Protein AF-0000000068966701 (afdb_homodimer)

Secondary structure (DSSP, 8-state):
------------EEEEEEEEEEEEEEEESSHHHHHHHHHHHHHHHHB-GGG----GGG-EEEEEEESSHHHHHHHHHHHHHHHHHSTT-EEEEEEEEEEEE--SSS--EEEEEEEEEEE--TTTS-B-PPP-EE-STT-EEEE-SS-EEEEEEEE-/------------EEEEEEEEEEEEEEEESSHHHHHHHHHHHHHHHHB-GGG----GGG-EEEEEEESSHHHHHHHHHHHHHHHHHSTT-EEEEEEEEEEEE--SSS--EEEEEEEEEEE--TTTS-B-PPP-EE-STT-EEEE-SS-EEEEEEEE-

Solvent-accessible surface area (backbone atoms only — not comparable to full-atom values): 16287 Å² total; per-residue (Å²): 134,85,78,76,75,79,75,73,75,75,79,44,47,51,83,37,85,34,72,44,28,39,25,38,37,15,33,26,70,37,67,31,46,12,52,22,29,36,52,37,43,54,38,42,48,36,21,49,43,85,56,43,52,79,37,81,90,50,50,46,73,53,74,40,75,13,70,36,66,42,49,24,50,48,50,49,52,42,51,54,51,49,40,34,76,37,92,72,20,46,39,52,48,46,42,50,47,45,70,46,73,42,87,53,95,70,48,30,21,35,39,38,37,40,37,31,6,34,62,66,41,72,93,65,32,50,79,50,50,66,71,77,41,75,47,87,52,77,50,40,68,44,78,54,95,72,33,21,40,37,35,40,28,31,39,85,135,84,79,77,75,77,75,74,74,75,80,42,46,50,82,38,85,34,71,43,28,40,25,38,37,16,33,25,70,38,67,31,46,13,50,22,30,36,52,38,42,54,36,40,48,36,21,50,43,86,58,44,50,79,37,82,91,50,51,45,76,51,76,41,75,15,69,35,66,42,49,24,50,48,51,49,51,43,51,52,51,47,41,33,76,36,92,72,20,46,39,51,47,44,41,51,46,44,70,46,75,43,88,55,95,70,48,30,21,35,38,38,37,41,36,29,5,33,62,65,41,72,91,66,31,50,76,50,50,66,71,76,41,76,48,88,52,77,50,40,67,46,79,53,98,70,35,21,38,36,35,39,29,31,38,85

Structure (mmCIF, N/CA/C/O backbone):
data_AF-0000000068966701-model_v1
#
loop_
_entity.id
_entity.type
_entity.pdbx_description
1 polymer 'Archease domain-containing protein'
#
loop_
_atom_site.group_PDB
_atom_site.id
_atom_site.type_symbol
_atom_site.label_atom_id
_atom_site.label_alt_id
_atom_site.label_comp_id
_atom_site.label_asym_id
_atom_site.label_entity_id
_atom_site.label_seq_id
_atom_site.pdbx_PDB_ins_code
_atom_site.Cartn_x
_atom_site.Cartn_y
_atom_site.Cartn_z
_atom_site.occupancy
_atom_site.B_iso_or_equiv
_atom_site.auth_seq_id
_atom_site.auth_comp_id
_atom_site.auth_asym_id
_atom_site.auth_atom_id
_atom_site.pdbx_PDB_model_num
ATOM 1 N N . MET A 1 1 ? 8.039 34.75 40.938 1 26.67 1 MET A N 1
ATOM 2 C CA . MET A 1 1 ? 8.602 34.5 39.594 1 26.67 1 MET A CA 1
ATOM 3 C C . MET A 1 1 ? 7.758 33.5 38.812 1 26.67 1 MET A C 1
ATOM 5 O O . MET A 1 1 ? 7.621 32.344 39.25 1 26.67 1 MET A O 1
ATOM 9 N N . SER A 1 2 ? 6.605 33.812 38.188 1 27.25 2 SER A N 1
ATOM 10 C CA . SER A 1 2 ? 5.414 33.125 37.719 1 27.25 2 SER A CA 1
ATOM 11 C C . SER A 1 2 ? 5.75 32.156 36.562 1 27.25 2 SER A C 1
ATOM 13 O O . SER A 1 2 ? 6.352 32.562 35.562 1 27.25 2 SER A O 1
ATOM 15 N N . HIS A 1 3 ? 6.133 30.891 36.812 1 29.31 3 HIS A N 1
ATOM 16 C CA . HIS A 1 3 ? 6.516 29.766 35.969 1 29.31 3 HIS A CA 1
ATOM 17 C C . HIS A 1 3 ? 5.523 29.578 34.812 1 29.31 3 HIS A C 1
ATOM 19 O O . HIS A 1 3 ? 4.348 29.297 35.062 1 29.31 3 HIS A O 1
ATOM 25 N N . GLN A 1 4 ? 5.531 30.391 33.781 1 28.09 4 GLN A N 1
ATOM 26 C CA . GLN A 1 4 ? 4.656 30.344 32.625 1 28.09 4 GLN A CA 1
ATOM 27 C C . GLN A 1 4 ? 4.508 28.906 32.125 1 28.09 4 GLN A C 1
ATOM 29 O O . GLN A 1 4 ? 5.5 28.25 31.781 1 28.09 4 GLN A O 1
ATOM 34 N N . GLN A 1 5 ? 3.566 28.078 32.594 1 29.77 5 GLN A N 1
ATOM 35 C CA . GLN A 1 5 ? 3.137 26.734 32.25 1 29.77 5 GLN A CA 1
ATOM 36 C C . GLN A 1 5 ? 3.104 26.547 30.719 1 29.77 5 GLN A C 1
ATOM 38 O O . GLN A 1 5 ? 2.393 27.266 30.016 1 29.77 5 GLN A O 1
ATOM 43 N N . SER A 1 6 ? 4.176 26.312 29.969 1 34.69 6 SER A N 1
ATOM 44 C CA . SER A 1 6 ? 4.273 25.922 28.578 1 34.69 6 SER A CA 1
ATOM 45 C C . SER A 1 6 ? 3.123 25 28.172 1 34.69 6 SER A C 1
ATOM 47 O O . SER A 1 6 ? 2.936 23.938 28.766 1 34.69 6 SER A O 1
ATOM 49 N N . SER A 1 7 ? 1.886 25.375 27.938 1 37.38 7 SER A N 1
ATOM 50 C CA . SER A 1 7 ? 0.661 24.672 27.578 1 37.38 7 SER A CA 1
ATOM 51 C C . SER A 1 7 ? 0.936 23.562 26.578 1 37.38 7 SER A C 1
ATOM 53 O O . SER A 1 7 ? 1.405 23.828 25.469 1 37.38 7 SER A O 1
ATOM 55 N N . SER A 1 8 ? 1.424 22.453 26.812 1 43.03 8 SER A N 1
ATOM 56 C CA . SER A 1 8 ? 1.598 21.219 26.078 1 43.03 8 SER A CA 1
ATOM 57 C C . SER A 1 8 ? 0.445 20.984 25.094 1 43.03 8 SER A C 1
ATOM 59 O O . SER A 1 8 ? -0.708 20.859 25.516 1 43.03 8 SER A O 1
ATOM 61 N N . LYS A 1 9 ? 0.352 21.75 24.047 1 54.44 9 LYS A N 1
ATOM 62 C CA . LYS A 1 9 ? -0.688 21.578 23.047 1 54.44 9 LYS A CA 1
ATOM 63 C C . LYS A 1 9 ? -1.062 20.094 22.906 1 54.44 9 LYS A C 1
ATOM 65 O O . LYS A 1 9 ? -0.19 19.25 22.734 1 54.44 9 LYS A O 1
ATOM 70 N N . GLU A 1 10 ? -2.131 19.594 23.438 1 71.88 10 GLU A N 1
ATOM 71 C CA . GLU A 1 10 ? -2.695 18.25 23.422 1 71.88 10 GLU A CA 1
ATOM 72 C C . GLU A 1 10 ? -2.637 17.641 22.016 1 71.88 10 GLU A C 1
ATOM 74 O O . GLU A 1 10 ? -3.018 18.281 21.047 1 71.88 10 GLU A O 1
ATOM 79 N N . ARG A 1 11 ? -1.812 16.594 21.906 1 77.88 11 ARG A N 1
ATOM 80 C CA . ARG A 1 11 ? -1.725 15.836 20.656 1 77.88 11 ARG A CA 1
ATOM 81 C C . ARG A 1 11 ? -3.098 15.32 20.234 1 77.88 11 ARG A C 1
ATOM 83 O O . ARG A 1 11 ? -3.777 14.641 21.016 1 77.88 11 ARG A O 1
ATOM 90 N N . ARG A 1 12 ? -3.545 15.844 19.062 1 92.81 12 ARG A N 1
ATOM 91 C CA . ARG A 1 12 ? -4.855 15.453 18.547 1 92.81 12 ARG A CA 1
ATOM 92 C C . ARG A 1 12 ? -4.723 14.508 17.359 1 92.81 12 ARG A C 1
ATOM 94 O O . ARG A 1 12 ? -5.41 14.672 16.344 1 92.81 12 ARG A O 1
ATOM 101 N N . TYR A 1 13 ? -3.738 13.547 17.484 1 95.44 13 TYR A N 1
ATOM 102 C CA . TYR A 1 13 ? -3.555 12.5 16.484 1 95.44 13 TYR A CA 1
ATOM 103 C C . TYR A 1 13 ? -2.936 11.258 17.109 1 95.44 13 TYR A C 1
ATOM 105 O O . TYR A 1 13 ? -2.402 11.305 18.219 1 95.44 13 TYR A O 1
ATOM 113 N N . GLU A 1 14 ? -3.08 10.109 16.5 1 92.81 14 GLU A N 1
ATOM 114 C CA . GLU A 1 14 ? -2.479 8.844 16.906 1 92.81 14 GLU A CA 1
ATOM 115 C C . GLU A 1 14 ? -2.119 7.984 15.703 1 92.81 14 GLU A C 1
ATOM 117 O O . GLU A 1 14 ? -2.572 8.25 14.586 1 92.81 14 GLU A O 1
ATOM 122 N N . TYR A 1 15 ? -1.206 7.035 15.922 1 88.81 15 TYR A N 1
ATOM 123 C CA . TYR A 1 15 ? -0.792 6.055 14.922 1 88.81 15 TYR A CA 1
ATOM 124 C C . TYR A 1 15 ? -1.464 4.711 15.172 1 88.81 15 TYR A C 1
ATOM 126 O O . TYR A 1 15 ? -1.436 4.191 16.297 1 88.81 15 TYR A O 1
ATOM 134 N N . LEU A 1 16 ? -2.125 4.172 14.156 1 79.69 16 LEU A N 1
ATOM 135 C CA . LEU A 1 16 ? -2.744 2.854 14.266 1 79.69 16 LEU A CA 1
ATOM 136 C C . LEU A 1 16 ? -2.109 1.867 13.297 1 79.69 16 LEU A C 1
ATOM 138 O O . LEU A 1 16 ? -1.889 2.195 12.125 1 79.69 16 LEU A O 1
ATOM 142 N N . PRO A 1 17 ? -1.604 0.758 13.766 1 71.06 17 PRO A N 1
ATOM 143 C CA . PRO A 1 17 ? -1.092 -0.229 12.812 1 71.06 17 PRO A CA 1
ATOM 144 C C . PRO A 1 17 ? -2.145 -0.674 11.797 1 71.06 17 PRO A C 1
ATOM 146 O O . PRO A 1 17 ? -3.33 -0.758 12.133 1 71.06 17 PRO A O 1
ATOM 149 N N . HIS A 1 18 ? -2.084 -0.382 10.711 1 64.12 18 HIS A N 1
ATOM 150 C CA . HIS A 1 18 ? -2.982 -0.939 9.703 1 64.12 18 HIS A CA 1
ATOM 151 C C . HIS A 1 18 ? -2.363 -2.156 9.023 1 64.12 18 HIS A C 1
ATOM 153 O O . HIS A 1 18 ? -1.176 -2.438 9.211 1 64.12 18 HIS A O 1
ATOM 159 N N . THR A 1 19 ? -3.391 -2.801 8.148 1 58.28 19 THR A N 1
ATOM 160 C CA . THR A 1 19 ? -3.174 -4.117 7.562 1 58.28 19 THR A CA 1
ATOM 161 C C . THR A 1 19 ? -1.842 -4.164 6.82 1 58.28 19 THR A C 1
ATOM 163 O O . THR A 1 19 ? -1.387 -3.15 6.285 1 58.28 19 THR A O 1
ATOM 166 N N . ALA A 1 20 ? -1.064 -5.031 7.266 1 62.47 20 ALA A N 1
ATOM 167 C CA . ALA A 1 20 ? 0.262 -5.488 6.863 1 62.47 20 ALA A CA 1
ATOM 168 C C . ALA A 1 20 ? 0.26 -5.965 5.41 1 62.47 20 ALA A C 1
ATOM 170 O O . ALA A 1 20 ? -0.747 -6.484 4.926 1 62.47 20 ALA A O 1
ATOM 171 N N . ASP A 1 21 ? 0.937 -5.312 4.633 1 75.5 21 ASP A N 1
ATOM 172 C CA . ASP A 1 21 ? 1.34 -5.977 3.396 1 75.5 21 ASP A CA 1
ATOM 173 C C . ASP A 1 21 ? 2.021 -7.312 3.689 1 75.5 21 ASP A C 1
ATOM 175 O O . ASP A 1 21 ? 2.545 -7.523 4.785 1 75.5 21 ASP A O 1
ATOM 179 N N . ILE A 1 22 ? 1.583 -8.289 2.816 1 83 22 ILE A N 1
ATOM 180 C CA . ILE A 1 22 ? 2.268 -9.57 2.918 1 83 22 ILE A CA 1
ATOM 181 C C . ILE A 1 22 ? 3.232 -9.734 1.746 1 83 22 ILE A C 1
ATOM 183 O O . ILE A 1 22 ? 2.893 -9.414 0.604 1 83 22 ILE A O 1
ATOM 187 N N . ARG A 1 23 ? 4.406 -10.055 2.146 1 88.5 23 ARG A N 1
ATOM 188 C CA . ARG A 1 23 ? 5.383 -10.383 1.114 1 88.5 23 ARG A CA 1
ATOM 189 C C . ARG A 1 23 ? 5.363 -11.875 0.8 1 88.5 23 ARG A C 1
ATOM 191 O O . ARG A 1 23 ? 5.496 -12.711 1.701 1 88.5 23 ARG A O 1
ATOM 198 N N . PHE A 1 24 ? 5.145 -12.219 -0.461 1 95 24 PHE A N 1
ATOM 199 C CA . PHE A 1 24 ? 5.234 -13.594 -0.937 1 95 24 PHE A CA 1
ATOM 200 C C . PHE A 1 24 ? 6.633 -13.891 -1.462 1 95 24 PHE A C 1
ATOM 202 O O . PHE A 1 24 ? 7.238 -13.062 -2.143 1 95 24 PHE A O 1
ATOM 209 N N . HIS A 1 25 ? 7.074 -15.023 -1.062 1 97.06 25 HIS A N 1
ATOM 210 C CA . HIS A 1 25 ? 8.336 -15.547 -1.564 1 97.06 25 HIS A CA 1
ATOM 211 C C . HIS A 1 25 ? 8.148 -16.938 -2.174 1 97.06 25 HIS A C 1
ATOM 213 O O . HIS A 1 25 ? 7.641 -17.844 -1.513 1 97.06 25 HIS A O 1
ATOM 219 N N . SER A 1 26 ? 8.445 -17.109 -3.473 1 98.06 26 SER A N 1
ATOM 220 C CA . SER A 1 26 ? 8.453 -18.406 -4.145 1 98.06 26 SER A CA 1
ATOM 221 C C . SER A 1 26 ? 9.805 -18.688 -4.785 1 98.06 26 SER A C 1
ATOM 223 O O . SER A 1 26 ? 10.609 -17.781 -4.984 1 98.06 26 SER A O 1
ATOM 225 N N . TRP A 1 27 ? 10.039 -19.969 -5.051 1 97.94 27 TRP A N 1
ATOM 226 C CA . TRP A 1 27 ? 11.305 -20.312 -5.699 1 97.94 27 TRP A CA 1
ATOM 227 C C . TRP A 1 27 ? 11.156 -21.562 -6.547 1 97.94 27 TRP A C 1
ATOM 229 O O . TRP A 1 27 ? 10.148 -22.281 -6.445 1 97.94 27 TRP A O 1
ATOM 239 N N . GLY A 1 28 ? 12.109 -21.797 -7.461 1 97.75 28 GLY A N 1
ATOM 240 C CA . GLY A 1 28 ? 12.242 -22.969 -8.32 1 97.75 28 GLY A CA 1
ATOM 241 C C . GLY A 1 28 ? 13.586 -23.047 -9.023 1 97.75 28 GLY A C 1
ATOM 242 O O . GLY A 1 28 ? 14.414 -22.141 -8.891 1 97.75 28 GLY A O 1
ATOM 243 N N . ALA A 1 29 ? 13.773 -24.125 -9.648 1 97.06 29 ALA A N 1
ATOM 244 C CA . ALA A 1 29 ? 15.016 -24.328 -10.398 1 97.06 29 ALA A CA 1
ATOM 245 C C . ALA A 1 29 ? 15.078 -23.391 -11.602 1 97.06 29 ALA A C 1
ATOM 247 O O . ALA A 1 29 ? 16.172 -23.062 -12.086 1 97.06 29 ALA A O 1
ATOM 248 N N . THR A 1 30 ? 13.969 -22.984 -12.156 1 96.25 30 THR A N 1
ATOM 249 C CA . THR A 1 30 ? 13.867 -22.078 -13.289 1 96.25 30 THR A CA 1
ATOM 250 C C . THR A 1 30 ? 12.914 -20.922 -12.969 1 96.25 30 THR A C 1
ATOM 252 O O . THR A 1 30 ? 12.164 -20.984 -11.984 1 96.25 30 THR A O 1
ATOM 255 N N . THR A 1 31 ? 12.961 -19.906 -13.797 1 97.06 31 THR A N 1
ATOM 256 C CA . THR A 1 31 ? 12.016 -18.797 -13.672 1 97.06 31 THR A CA 1
ATOM 257 C C . THR A 1 31 ? 10.578 -19.297 -13.812 1 97.06 31 THR A C 1
ATOM 259 O O . THR A 1 31 ? 9.695 -18.875 -13.07 1 97.06 31 THR A O 1
ATOM 262 N N . GLU A 1 32 ? 10.367 -20.234 -14.672 1 97.94 32 GLU A N 1
ATOM 263 C CA . GLU A 1 32 ? 9.047 -20.797 -14.922 1 97.94 32 GLU A CA 1
ATOM 264 C C . GLU A 1 32 ? 8.492 -21.469 -13.672 1 97.94 32 GLU A C 1
ATOM 266 O O . GLU A 1 32 ? 7.336 -21.234 -13.297 1 97.94 32 GLU A O 1
ATOM 271 N N . GLU A 1 33 ? 9.344 -22.219 -13.078 1 97.81 33 GLU A N 1
ATOM 272 C CA . GLU A 1 33 ? 8.922 -22.906 -11.859 1 97.81 33 GLU A CA 1
ATOM 273 C C . GLU A 1 33 ? 8.648 -21.922 -10.734 1 97.81 33 GLU A C 1
ATOM 275 O O . GLU A 1 33 ? 7.664 -22.062 -10 1 97.81 33 GLU A O 1
ATOM 280 N N . ALA A 1 34 ? 9.5 -20.938 -10.617 1 98.25 34 ALA A N 1
ATOM 281 C CA . ALA A 1 34 ? 9.32 -19.938 -9.57 1 98.25 34 ALA A CA 1
ATOM 282 C C . ALA A 1 34 ? 8.008 -19.188 -9.758 1 98.25 34 ALA A C 1
ATOM 284 O O . ALA A 1 34 ? 7.293 -18.906 -8.789 1 98.25 34 ALA A O 1
ATOM 285 N N . PHE A 1 35 ? 7.668 -18.859 -10.938 1 98.56 35 PHE A N 1
ATOM 286 C CA . PHE A 1 35 ? 6.441 -18.125 -11.242 1 98.56 35 PHE A CA 1
ATOM 287 C C . PHE A 1 35 ? 5.219 -19 -10.977 1 98.56 35 PHE A C 1
ATOM 289 O O . PHE A 1 35 ? 4.234 -18.531 -10.398 1 98.56 35 PHE A O 1
ATOM 296 N N . GLY A 1 36 ? 5.293 -20.203 -11.438 1 98.44 36 GLY A N 1
ATOM 297 C CA . GLY A 1 36 ? 4.207 -21.109 -11.125 1 98.44 36 GLY A CA 1
ATOM 298 C C . GLY A 1 36 ? 3.963 -21.266 -9.633 1 98.44 36 GLY A C 1
ATOM 299 O O . GLY A 1 36 ? 2.818 -21.234 -9.18 1 98.44 36 GLY A O 1
ATOM 300 N N . ASN A 1 37 ? 5.035 -21.406 -8.93 1 98.44 37 ASN A N 1
ATOM 301 C CA . ASN A 1 37 ? 4.934 -21.531 -7.48 1 98.44 37 ASN A CA 1
ATOM 302 C C . ASN A 1 37 ? 4.414 -20.25 -6.84 1 98.44 37 ASN A C 1
ATOM 304 O O . ASN A 1 37 ? 3.736 -20.297 -5.809 1 98.44 37 ASN A O 1
ATOM 308 N N . MET A 1 38 ? 4.688 -19.109 -7.438 1 98.5 38 MET A N 1
ATOM 309 C CA . MET A 1 38 ? 4.16 -17.844 -6.938 1 98.5 38 MET A CA 1
ATOM 310 C C . MET A 1 38 ? 2.643 -17.781 -7.09 1 98.5 38 MET A C 1
ATOM 312 O O . MET A 1 38 ? 1.943 -17.297 -6.203 1 98.5 38 MET A O 1
ATOM 316 N N . ALA A 1 39 ? 2.195 -18.266 -8.195 1 98.31 39 ALA A N 1
ATOM 317 C CA . ALA A 1 39 ? 0.748 -18.359 -8.367 1 98.31 39 ALA A CA 1
ATOM 318 C C . ALA A 1 39 ? 0.125 -19.25 -7.289 1 98.31 39 ALA A C 1
ATOM 320 O O . ALA A 1 39 ? -0.904 -18.891 -6.707 1 98.31 39 ALA A O 1
ATOM 321 N N . ALA A 1 40 ? 0.771 -20.328 -7.062 1 97.88 40 ALA A N 1
ATOM 322 C CA . ALA A 1 40 ? 0.293 -21.219 -6.008 1 97.88 40 ALA A CA 1
ATOM 323 C C . ALA A 1 40 ? 0.302 -20.516 -4.652 1 97.88 40 ALA A C 1
ATOM 325 O O . ALA A 1 40 ? -0.625 -20.688 -3.854 1 97.88 40 ALA A O 1
ATOM 326 N N . CYS A 1 41 ? 1.331 -19.812 -4.445 1 97.75 41 CYS A N 1
ATOM 327 C CA . CYS A 1 41 ? 1.452 -19.016 -3.223 1 97.75 41 CYS A CA 1
ATOM 328 C C . CYS A 1 41 ? 0.265 -18.078 -3.062 1 97.75 41 CYS A C 1
ATOM 330 O O . CYS A 1 41 ? -0.378 -18.062 -2.012 1 97.75 41 CYS A O 1
ATOM 332 N N . MET A 1 42 ? -0.031 -17.375 -4.047 1 97.69 42 MET A N 1
ATOM 333 C CA . MET A 1 42 ? -1.127 -16.406 -4.031 1 97.69 42 MET A CA 1
ATOM 334 C C . MET A 1 42 ? -2.457 -17.094 -3.744 1 97.69 42 MET A C 1
ATOM 336 O O . MET A 1 42 ? -3.191 -16.688 -2.844 1 97.69 42 MET A O 1
ATOM 340 N N . PHE A 1 43 ? -2.768 -18.125 -4.449 1 97.69 43 PHE A N 1
ATOM 341 C CA . PHE A 1 43 ? -4.066 -18.781 -4.281 1 97.69 43 PHE A CA 1
ATOM 342 C C . PHE A 1 43 ? -4.137 -19.5 -2.939 1 97.69 43 PHE A C 1
ATOM 344 O O . PHE A 1 43 ? -5.203 -19.578 -2.326 1 97.69 43 PHE A O 1
ATOM 351 N N . SER A 1 44 ? -2.961 -20 -2.496 1 96.81 44 SER A N 1
ATOM 352 C CA . SER A 1 44 ? -2.938 -20.656 -1.19 1 96.81 44 SER A CA 1
ATOM 353 C C . SER A 1 44 ? -3.262 -19.672 -0.074 1 96.81 44 SER A C 1
ATOM 355 O O . SER A 1 44 ? -3.811 -20.062 0.961 1 96.81 44 SER A O 1
ATOM 357 N N . TYR A 1 45 ? -2.869 -18.5 -0.368 1 95.94 45 TYR A N 1
ATOM 358 C CA . TYR A 1 45 ? -3.154 -17.469 0.625 1 95.94 45 TYR A CA 1
ATOM 359 C C . TYR A 1 45 ? -4.641 -17.141 0.66 1 95.94 45 TYR A C 1
ATOM 361 O O . TYR A 1 45 ? -5.191 -16.828 1.72 1 95.94 45 TYR A O 1
ATOM 369 N N . MET A 1 46 ? -5.316 -17.266 -0.45 1 95.81 46 MET A N 1
ATOM 370 C CA . MET A 1 46 ? -6.711 -16.859 -0.585 1 95.81 46 MET A CA 1
ATOM 371 C C . MET A 1 46 ? -7.652 -18 -0.203 1 95.81 46 MET A C 1
ATOM 373 O O . MET A 1 46 ? -8.812 -17.766 0.126 1 95.81 46 MET A O 1
ATOM 377 N N . THR A 1 47 ? -7.203 -19.188 -0.264 1 96.62 47 THR A N 1
ATOM 378 C CA . THR A 1 47 ? -7.996 -20.359 0.066 1 96.62 47 THR A CA 1
ATOM 379 C C . THR A 1 47 ? -7.094 -21.562 0.31 1 96.62 47 THR A C 1
ATOM 381 O O . THR A 1 47 ? -5.867 -21.453 0.274 1 96.62 47 THR A O 1
ATOM 384 N N . ASP A 1 48 ? -7.742 -22.688 0.688 1 96.38 48 ASP A N 1
ATOM 385 C CA . ASP A 1 48 ? -7.027 -23.969 0.717 1 96.38 48 ASP A CA 1
ATOM 386 C C . ASP A 1 48 ? -6.828 -24.516 -0.694 1 96.38 48 ASP A C 1
ATOM 388 O O . ASP A 1 48 ? -7.754 -25.062 -1.289 1 96.38 48 ASP A O 1
ATOM 392 N N . ILE A 1 49 ? -5.605 -24.391 -1.176 1 96.31 49 ILE A N 1
ATOM 393 C CA . ILE A 1 49 ? -5.316 -24.703 -2.57 1 96.31 49 ILE A CA 1
ATOM 394 C C . ILE A 1 49 ? -5.613 -26.188 -2.836 1 96.31 49 ILE A C 1
ATOM 396 O O . ILE A 1 49 ? -5.965 -26.562 -3.955 1 96.31 49 ILE A O 1
ATOM 400 N N . GLU A 1 50 ? -5.535 -27.031 -1.887 1 95.69 50 GLU A N 1
ATOM 401 C CA . GLU A 1 50 ? -5.785 -28.469 -2.043 1 95.69 50 GLU A CA 1
ATOM 402 C C . GLU A 1 50 ? -7.273 -28.75 -2.238 1 95.69 50 GLU A C 1
ATOM 404 O O . GLU A 1 50 ? -7.648 -29.844 -2.68 1 95.69 50 GLU A O 1
ATOM 409 N N . SER A 1 51 ? -8.047 -27.812 -1.879 1 97.62 51 SER A N 1
ATOM 410 C CA . SER A 1 51 ? -9.484 -27.969 -2.045 1 97.62 51 SER A CA 1
ATOM 411 C C . SER A 1 51 ? -9.914 -27.688 -3.482 1 97.62 51 SER A C 1
ATOM 413 O O . SER A 1 51 ? -11.047 -27.969 -3.867 1 97.62 51 SER A O 1
ATOM 415 N N . ILE A 1 52 ? -9.062 -27.125 -4.23 1 97.62 52 ILE A N 1
ATOM 416 C CA . ILE A 1 52 ? -9.375 -26.75 -5.605 1 97.62 52 ILE A CA 1
ATOM 417 C C . ILE A 1 52 ? -9.172 -27.953 -6.527 1 97.62 52 ILE A C 1
ATOM 419 O O . ILE A 1 52 ? -8.055 -28.469 -6.656 1 97.62 52 ILE A O 1
ATOM 423 N N . ASP A 1 53 ? -10.148 -28.312 -7.285 1 97.88 53 ASP A N 1
ATOM 424 C CA . ASP A 1 53 ? -10.016 -29.359 -8.289 1 97.88 53 ASP A CA 1
ATOM 425 C C . ASP A 1 53 ? -9.641 -28.781 -9.648 1 97.88 53 ASP A C 1
ATOM 427 O O . ASP A 1 53 ? -9.797 -27.578 -9.875 1 97.88 53 ASP A O 1
ATOM 431 N N . ILE A 1 54 ? -9.078 -29.672 -10.43 1 97.31 54 ILE A N 1
ATOM 432 C CA . ILE A 1 54 ? -8.781 -29.297 -11.805 1 97.31 54 ILE A CA 1
ATOM 433 C C . ILE A 1 54 ? -9.945 -29.688 -12.711 1 97.31 54 ILE A C 1
ATOM 435 O O . ILE A 1 54 ? -10.297 -30.859 -12.812 1 97.31 54 ILE A O 1
ATOM 439 N N . ASP A 1 55 ? -10.586 -28.734 -13.211 1 96.44 55 ASP A N 1
ATOM 440 C CA . ASP A 1 55 ? -11.641 -28.891 -14.203 1 96.44 55 ASP A CA 1
ATOM 441 C C . ASP A 1 55 ? -11.211 -28.344 -15.555 1 96.44 55 ASP A C 1
ATOM 443 O O . ASP A 1 55 ? -10.953 -27.141 -15.695 1 96.44 55 ASP A O 1
ATOM 447 N N . ALA A 1 56 ? -11.125 -29.188 -16.562 1 94.62 56 ALA A N 1
ATOM 448 C CA . ALA A 1 56 ? -10.609 -28.828 -17.891 1 94.62 56 ALA A CA 1
ATOM 449 C C . ALA A 1 56 ? -11.43 -27.703 -18.516 1 94.62 56 ALA A C 1
ATOM 451 O O . ALA A 1 56 ? -10.938 -26.969 -19.375 1 94.62 56 ALA A O 1
ATOM 452 N N . ARG A 1 57 ? -12.688 -27.547 -18.047 1 95.69 57 ARG A N 1
ATOM 453 C CA . ARG A 1 57 ? -13.586 -26.531 -18.594 1 95.69 57 ARG A CA 1
ATOM 454 C C . ARG A 1 57 ? -13.109 -25.125 -18.25 1 95.69 57 ARG A C 1
ATOM 456 O O . ARG A 1 57 ? -13.5 -24.156 -18.891 1 95.69 57 ARG A O 1
ATOM 463 N N . TYR A 1 58 ? -12.195 -25.125 -17.312 1 95.75 58 TYR A N 1
ATOM 464 C CA . TYR A 1 58 ? -11.797 -23.812 -16.828 1 95.75 58 TYR A CA 1
ATOM 465 C C . TYR A 1 58 ? -10.305 -23.594 -17.016 1 95.75 58 TYR A C 1
ATOM 467 O O . TYR A 1 58 ? -9.703 -22.75 -16.328 1 95.75 58 TYR A O 1
ATOM 475 N N . THR A 1 59 ? -9.75 -24.391 -17.844 1 96.31 59 THR A N 1
ATOM 476 C CA . THR A 1 59 ? -8.367 -24.141 -18.234 1 96.31 59 THR A CA 1
ATOM 477 C C . THR A 1 59 ? -8.266 -22.922 -19.141 1 96.31 59 THR A C 1
ATOM 479 O O . THR A 1 59 ? -9.016 -22.781 -20.094 1 96.31 59 THR A O 1
ATOM 482 N N . TYR A 1 60 ? -7.395 -22.031 -18.766 1 94.56 60 TYR A N 1
ATOM 483 C CA . TYR A 1 60 ? -7.258 -20.781 -19.516 1 94.56 60 TYR A CA 1
ATOM 484 C C . TYR A 1 60 ? -5.793 -20.484 -19.812 1 94.56 60 TYR A C 1
ATOM 486 O O . TYR A 1 60 ? -4.926 -20.672 -18.953 1 94.56 60 TYR A O 1
ATOM 494 N N . GLU A 1 61 ? -5.57 -20.062 -21.047 1 97.44 61 GLU A N 1
ATOM 495 C CA . GLU A 1 61 ? -4.234 -19.672 -21.484 1 97.44 61 GLU A CA 1
ATOM 496 C C . GLU A 1 61 ? -4.164 -18.188 -21.781 1 97.44 61 GLU A C 1
ATOM 498 O O . GLU A 1 61 ? -5.098 -17.609 -22.344 1 97.44 61 GLU A O 1
ATOM 503 N N . PHE A 1 62 ? -3.098 -17.594 -21.312 1 97.75 62 PHE A N 1
ATOM 504 C CA . PHE A 1 62 ? -2.908 -16.172 -21.578 1 97.75 62 PHE A CA 1
ATOM 505 C C . PHE A 1 62 ? -1.426 -15.828 -21.656 1 97.75 62 PHE A C 1
ATOM 507 O O . PHE A 1 62 ? -0.573 -16.656 -21.344 1 97.75 62 PHE A O 1
ATOM 514 N N . GLU A 1 63 ? -1.206 -14.594 -22.156 1 97.75 63 GLU A N 1
ATOM 515 C CA . GLU A 1 63 ? 0.156 -14.086 -22.281 1 97.75 63 GLU A CA 1
ATOM 516 C C . GLU A 1 63 ? 0.271 -12.664 -21.766 1 97.75 63 GLU A C 1
ATOM 518 O O . GLU A 1 63 ? -0.637 -11.852 -21.953 1 97.75 63 GLU A O 1
ATOM 523 N N . VAL A 1 64 ? 1.405 -12.406 -21.078 1 97.56 64 VAL A N 1
ATOM 524 C CA . VAL A 1 64 ? 1.718 -11.047 -20.656 1 97.56 64 VAL A CA 1
ATOM 525 C C . VAL A 1 64 ? 3.158 -10.703 -21.031 1 97.56 64 VAL A C 1
ATOM 527 O O . VAL A 1 64 ? 4 -11.602 -21.156 1 97.56 64 VAL A O 1
ATOM 530 N N . VAL A 1 65 ? 3.373 -9.414 -21.188 1 95.94 65 VAL A N 1
ATOM 531 C CA . VAL A 1 65 ? 4.707 -8.945 -21.531 1 95.94 65 VAL A CA 1
ATOM 532 C C . VAL A 1 65 ? 5.121 -7.809 -20.594 1 95.94 65 VAL A C 1
ATOM 534 O O . VAL A 1 65 ? 4.344 -6.887 -20.344 1 95.94 65 VAL A O 1
ATOM 537 N N . GLY A 1 66 ? 6.305 -7.957 -20.047 1 95 66 GLY A N 1
ATOM 538 C CA . GLY A 1 66 ? 6.883 -6.918 -19.203 1 95 66 GLY A CA 1
ATOM 539 C C . GLY A 1 66 ? 8.234 -6.434 -19.703 1 95 66 GLY A C 1
ATOM 540 O O . GLY A 1 66 ? 8.906 -7.129 -20.469 1 95 66 GLY A O 1
ATOM 541 N N . ASP A 1 67 ? 8.641 -5.297 -19.203 1 91.88 67 ASP A N 1
ATOM 542 C CA . ASP A 1 67 ? 9.938 -4.746 -19.578 1 91.88 67 ASP A CA 1
ATOM 543 C C . ASP A 1 67 ? 11.078 -5.582 -19 1 91.88 67 ASP A C 1
ATOM 545 O O . ASP A 1 67 ? 12.195 -5.566 -19.516 1 91.88 67 ASP A O 1
ATOM 549 N N . ASP A 1 68 ? 10.867 -6.242 -17.922 1 92.5 68 ASP A N 1
ATOM 550 C CA . ASP A 1 68 ? 11.789 -7.18 -17.281 1 92.5 68 ASP A CA 1
ATOM 551 C C . ASP A 1 68 ? 11.023 -8.289 -16.562 1 92.5 68 ASP A C 1
ATOM 553 O O . ASP A 1 68 ? 9.789 -8.344 -16.641 1 92.5 68 ASP A O 1
ATOM 557 N N . GLU A 1 69 ? 11.727 -9.172 -15.922 1 94.38 69 GLU A N 1
ATOM 558 C CA . GLU A 1 69 ? 11.102 -10.328 -15.273 1 94.38 69 GLU A CA 1
ATOM 559 C C . GLU A 1 69 ? 10.156 -9.883 -14.156 1 94.38 69 GLU A C 1
ATOM 561 O O . GLU A 1 69 ? 9.102 -10.484 -13.961 1 94.38 69 GLU A O 1
ATOM 566 N N . SER A 1 70 ? 10.586 -8.844 -13.469 1 94.62 70 SER A N 1
ATOM 567 C CA . SER A 1 70 ? 9.766 -8.375 -12.352 1 94.62 70 SER A CA 1
ATOM 568 C C . SER A 1 70 ? 8.43 -7.828 -12.836 1 94.62 70 SER A C 1
ATOM 570 O O . SER A 1 70 ? 7.383 -8.141 -12.266 1 94.62 70 SER A O 1
ATOM 572 N N . GLU A 1 71 ? 8.5 -7.031 -13.844 1 93.88 71 GLU A N 1
ATOM 573 C CA . GLU A 1 71 ? 7.25 -6.496 -14.383 1 93.88 71 GLU A CA 1
ATOM 574 C C . GLU A 1 71 ? 6.395 -7.598 -14.992 1 93.88 71 GLU A C 1
ATOM 576 O O . GLU A 1 71 ? 5.164 -7.566 -14.898 1 93.88 71 GLU A O 1
ATOM 581 N N . ALA A 1 72 ? 7.031 -8.516 -15.609 1 96.88 72 ALA A N 1
ATOM 582 C CA . ALA A 1 72 ? 6.293 -9.656 -16.156 1 96.88 72 ALA A CA 1
ATOM 583 C C . ALA A 1 72 ? 5.613 -10.453 -15.055 1 96.88 72 ALA A C 1
ATOM 585 O O . ALA A 1 72 ? 4.473 -10.898 -15.211 1 96.88 72 ALA A O 1
ATOM 586 N N . LEU A 1 73 ? 6.348 -10.625 -13.969 1 97.94 73 LEU A N 1
ATOM 587 C CA . LEU A 1 73 ? 5.77 -11.297 -12.812 1 97.94 73 LEU A CA 1
ATOM 588 C C . LEU A 1 73 ? 4.543 -10.547 -12.297 1 97.94 73 LEU A C 1
ATOM 590 O O . LEU A 1 73 ? 3.516 -11.164 -12 1 97.94 73 LEU A O 1
ATOM 594 N N . TYR A 1 74 ? 4.625 -9.289 -12.25 1 97.5 74 TYR A N 1
ATOM 595 C CA . TYR A 1 74 ? 3.508 -8.453 -11.82 1 97.5 74 TYR A CA 1
ATOM 596 C C . TYR A 1 74 ? 2.291 -8.664 -12.711 1 97.5 74 TYR A C 1
ATOM 598 O O . TYR A 1 74 ? 1.196 -8.953 -12.219 1 97.5 74 TYR A O 1
ATOM 606 N N . LYS A 1 75 ? 2.48 -8.508 -13.945 1 97.75 75 LYS A N 1
ATOM 607 C CA . LYS A 1 75 ? 1.371 -8.602 -14.891 1 97.75 75 LYS A CA 1
ATOM 608 C C . LYS A 1 75 ? 0.769 -10.008 -14.891 1 97.75 75 LYS A C 1
ATOM 610 O O . LYS A 1 75 ? -0.442 -10.164 -15.055 1 97.75 75 LYS A O 1
ATOM 615 N N . PHE A 1 76 ? 1.623 -11.016 -14.688 1 98.31 76 PHE A N 1
ATOM 616 C CA . PHE A 1 76 ? 1.222 -12.414 -14.578 1 98.31 76 PHE A CA 1
ATOM 617 C C . PHE A 1 76 ? 0.28 -12.617 -13.398 1 98.31 76 PHE A C 1
ATOM 619 O O . PHE A 1 76 ? -0.825 -13.141 -13.562 1 98.31 76 PHE A O 1
ATOM 626 N N . LEU A 1 77 ? 0.695 -12.148 -12.242 1 98.56 77 LEU A N 1
ATOM 627 C CA . LEU A 1 77 ? -0.117 -12.305 -11.047 1 98.56 77 LEU A CA 1
ATOM 628 C C . LEU A 1 77 ? -1.359 -11.422 -11.109 1 98.56 77 LEU A C 1
ATOM 630 O O . LEU A 1 77 ? -2.434 -11.82 -10.648 1 98.56 77 LEU A O 1
ATOM 634 N N . ASP A 1 78 ? -1.184 -10.25 -11.688 1 97.25 78 ASP A N 1
ATOM 635 C CA . ASP A 1 78 ? -2.303 -9.328 -11.836 1 97.25 78 ASP A CA 1
ATOM 636 C C . ASP A 1 78 ? -3.41 -9.938 -12.695 1 97.25 78 ASP A C 1
ATOM 638 O O . ASP A 1 78 ? -4.594 -9.797 -12.383 1 97.25 78 ASP A O 1
ATOM 642 N N . GLU A 1 79 ? -3.061 -10.586 -13.742 1 97.25 79 GLU A N 1
ATOM 643 C CA . GLU A 1 79 ? -4.035 -11.25 -14.602 1 97.25 79 GLU A CA 1
ATOM 644 C C . GLU A 1 79 ? -4.77 -12.352 -13.852 1 97.25 79 GLU A C 1
ATOM 646 O O . GLU A 1 79 ? -5.992 -12.484 -13.961 1 97.25 79 GLU A O 1
ATOM 651 N N . LEU A 1 80 ? -4.012 -13.148 -13.109 1 97.69 80 LEU A N 1
ATOM 652 C CA . LEU A 1 80 ? -4.625 -14.219 -12.32 1 97.69 80 LEU A CA 1
ATOM 653 C C . LEU A 1 80 ? -5.598 -13.648 -11.297 1 97.69 80 LEU A C 1
ATOM 655 O O . LEU A 1 80 ? -6.703 -14.164 -11.133 1 97.69 80 LEU A O 1
ATOM 659 N N . LEU A 1 81 ? -5.172 -12.602 -10.617 1 97.56 81 LEU A N 1
ATOM 660 C CA . LEU A 1 81 ? -6.016 -11.984 -9.602 1 97.56 81 LEU A CA 1
ATOM 661 C C . LEU A 1 81 ? -7.258 -11.359 -10.242 1 97.56 81 LEU A C 1
ATOM 663 O O . LEU A 1 81 ? -8.359 -11.469 -9.695 1 97.56 81 LEU A O 1
ATOM 667 N N . TYR A 1 82 ? -7.059 -10.75 -11.352 1 95.88 82 TYR A N 1
ATOM 668 C CA . TYR A 1 82 ? -8.156 -10.148 -12.102 1 95.88 82 TYR A CA 1
ATOM 669 C C . TYR A 1 82 ? -9.211 -11.188 -12.445 1 95.88 82 TYR A C 1
ATOM 671 O O . TYR A 1 82 ? -10.414 -10.961 -12.25 1 95.88 82 TYR A O 1
ATOM 679 N N . 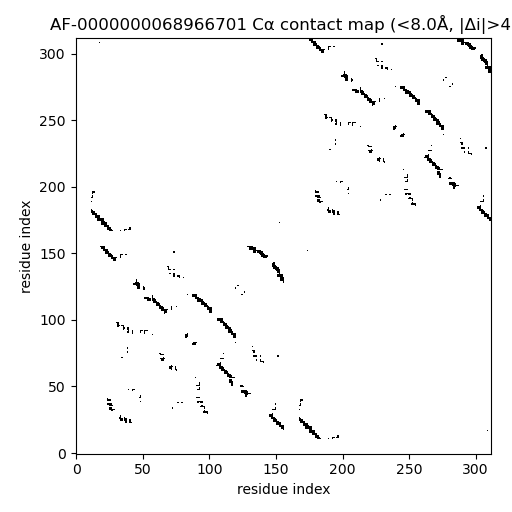ARG A 1 83 ? -8.805 -12.289 -12.859 1 94.31 83 ARG A N 1
ATOM 680 C CA . ARG A 1 83 ? -9.727 -13.352 -13.25 1 94.31 83 ARG A CA 1
ATOM 681 C C . ARG A 1 83 ? -10.445 -13.922 -12.039 1 94.31 83 ARG A C 1
ATOM 683 O O . ARG A 1 83 ? -11.609 -14.328 -12.133 1 94.31 83 ARG A O 1
ATOM 690 N N . PHE A 1 84 ? -9.766 -13.969 -10.984 1 96.38 84 PHE A N 1
ATOM 691 C CA . PHE A 1 84 ? -10.391 -14.445 -9.758 1 96.38 84 PHE A CA 1
ATOM 692 C C . PHE A 1 84 ? -11.516 -13.508 -9.32 1 96.38 84 PHE A C 1
ATOM 694 O O . PHE A 1 84 ? -12.562 -13.961 -8.852 1 96.38 84 PHE A O 1
ATOM 701 N N . TRP A 1 85 ? -11.273 -12.25 -9.484 1 91.94 85 TRP A N 1
ATOM 702 C CA . TRP A 1 85 ? -12.234 -11.281 -8.969 1 91.94 85 TRP A CA 1
ATOM 703 C C . TRP A 1 85 ? -13.336 -11 -9.984 1 91.94 85 TRP A C 1
ATOM 705 O O . TRP A 1 85 ? -14.359 -10.406 -9.648 1 91.94 85 TRP A O 1
ATOM 715 N N . THR A 1 86 ? -13.156 -11.391 -11.242 1 90 86 THR A N 1
ATOM 716 C CA . THR A 1 86 ? -14.117 -11.062 -12.289 1 90 86 THR A CA 1
ATOM 717 C C . THR A 1 86 ? -14.672 -12.336 -12.93 1 90 86 THR A C 1
ATOM 719 O O . THR A 1 86 ? -14.102 -13.422 -12.758 1 90 86 THR A O 1
ATOM 722 N N . GLY A 1 87 ? -15.758 -12.242 -13.555 1 85.94 87 GLY A N 1
ATOM 723 C CA . GLY A 1 87 ? -16.344 -13.352 -14.297 1 85.94 87 GLY A CA 1
ATOM 724 C C . GLY A 1 87 ? -16.688 -14.539 -13.422 1 85.94 87 GLY A C 1
ATOM 725 O O . GLY A 1 87 ? -17.406 -14.398 -12.43 1 85.94 87 GLY A O 1
ATOM 726 N N . ASP A 1 88 ? -16.031 -15.711 -13.797 1 85.81 88 ASP A N 1
ATOM 727 C CA . ASP A 1 88 ? -16.359 -16.969 -13.125 1 85.81 88 ASP A CA 1
ATOM 728 C C . ASP A 1 88 ? -15.602 -17.094 -11.812 1 85.81 88 ASP A C 1
ATOM 730 O O . ASP A 1 88 ? -15.797 -18.062 -11.07 1 85.81 88 ASP A O 1
ATOM 734 N N . ARG A 1 89 ? -14.719 -16.172 -11.445 1 92.69 89 ARG A N 1
ATOM 735 C CA . ARG A 1 89 ? -13.938 -16.203 -10.211 1 92.69 89 ARG A CA 1
ATOM 736 C C . ARG A 1 89 ? -13.141 -17.5 -10.109 1 92.69 89 ARG A C 1
ATOM 738 O O . ARG A 1 89 ? -13.328 -18.281 -9.172 1 92.69 89 ARG A O 1
ATOM 745 N N . ILE A 1 90 ? -12.281 -17.688 -11.039 1 95.44 90 ILE A N 1
ATOM 746 C CA . ILE A 1 90 ? -11.547 -18.953 -11.164 1 95.44 90 ILE A CA 1
ATOM 747 C C . ILE A 1 90 ? -10.43 -19 -10.125 1 95.44 90 ILE A C 1
ATOM 749 O O . ILE A 1 90 ? -9.562 -18.125 -10.086 1 95.44 90 ILE A O 1
ATOM 753 N N . ALA A 1 91 ? -10.523 -19.922 -9.266 1 96.88 91 ALA A N 1
ATOM 754 C CA . ALA A 1 91 ? -9.422 -20.297 -8.391 1 96.88 91 ALA A CA 1
ATOM 755 C C . ALA A 1 91 ? -8.508 -21.328 -9.062 1 96.88 91 ALA A C 1
ATOM 757 O O . ALA A 1 91 ? -8.984 -22.344 -9.57 1 96.88 91 ALA A O 1
ATOM 758 N N . CYS A 1 92 ? -7.203 -21.062 -8.992 1 97.5 92 CYS A N 1
ATOM 759 C CA . CYS A 1 92 ? -6.277 -21.938 -9.711 1 97.5 92 CYS A CA 1
ATOM 760 C C . CYS A 1 92 ? -5.551 -22.875 -8.75 1 97.5 92 CYS A C 1
ATOM 762 O O . CYS A 1 92 ? -5.066 -22.438 -7.703 1 97.5 92 CYS A O 1
ATOM 764 N N . ARG A 1 93 ? -5.504 -24.109 -9.094 1 97.5 93 ARG A N 1
ATOM 765 C CA . ARG A 1 93 ? -4.738 -25.141 -8.398 1 97.5 93 ARG A CA 1
ATOM 766 C C . ARG A 1 93 ? -3.277 -25.125 -8.828 1 97.5 93 ARG A C 1
ATOM 768 O O . ARG A 1 93 ? -2.377 -25.297 -8.008 1 97.5 93 ARG A O 1
ATOM 775 N N . GLU A 1 94 ? -3.115 -24.906 -10.117 1 96.88 94 GLU A N 1
ATOM 776 C CA . GLU A 1 94 ? -1.781 -24.922 -10.711 1 96.88 94 GLU A CA 1
ATOM 777 C C . GLU A 1 94 ? -1.726 -24.062 -11.969 1 96.88 94 GLU A C 1
ATOM 779 O O . GLU A 1 94 ? -2.719 -23.938 -12.688 1 96.88 94 GLU A O 1
ATOM 784 N N . VAL A 1 95 ? -0.525 -23.516 -12.164 1 98.25 95 VAL A N 1
ATOM 785 C CA . VAL A 1 95 ? -0.293 -22.75 -13.383 1 98.25 95 VAL A CA 1
ATOM 786 C C . VAL A 1 95 ? 1.021 -23.188 -14.023 1 98.25 95 VAL A C 1
ATOM 788 O O . VAL A 1 95 ? 2.076 -23.156 -13.391 1 98.25 95 VAL A O 1
ATOM 791 N N . GLN A 1 96 ? 0.915 -23.641 -15.195 1 98.06 96 GLN A N 1
ATOM 792 C CA . GLN A 1 96 ? 2.111 -23.906 -15.992 1 98.06 96 GLN A CA 1
ATOM 793 C C . GLN A 1 96 ? 2.592 -22.641 -16.703 1 98.06 96 GLN A C 1
ATOM 795 O O . GLN A 1 96 ? 1.798 -21.938 -17.328 1 98.06 96 GLN A O 1
ATOM 800 N N . VAL A 1 97 ? 3.926 -22.391 -16.562 1 98.44 97 VAL A N 1
ATOM 801 C CA . VAL A 1 97 ? 4.449 -21.109 -17.047 1 98.44 97 VAL A CA 1
ATOM 802 C C . VAL A 1 97 ? 5.617 -21.359 -18 1 98.44 97 VAL A C 1
ATOM 804 O O . VAL A 1 97 ? 6.445 -22.25 -17.766 1 98.44 97 VAL A O 1
ATOM 807 N N . THR A 1 98 ? 5.66 -20.656 -19.031 1 97.56 98 THR A N 1
ATOM 808 C CA . THR A 1 98 ? 6.828 -20.547 -19.891 1 97.56 98 THR A CA 1
ATOM 809 C C . THR A 1 98 ? 7.285 -19.094 -20 1 97.56 98 THR A C 1
ATOM 811 O O . THR A 1 98 ? 6.461 -18.188 -20.094 1 97.56 98 THR A O 1
ATOM 814 N N . VAL A 1 99 ? 8.57 -18.875 -19.844 1 95.81 99 VAL A N 1
ATOM 815 C CA . VAL A 1 99 ? 9.148 -17.531 -19.891 1 95.81 99 VAL A CA 1
ATOM 816 C C . VAL A 1 99 ? 10.117 -17.422 -21.062 1 95.81 99 VAL A C 1
ATOM 818 O O . VAL A 1 99 ? 11.008 -18.266 -21.219 1 95.81 99 VAL A O 1
ATOM 821 N N . VAL A 1 100 ? 9.844 -16.406 -21.875 1 90.31 100 VAL A N 1
ATOM 822 C CA . VAL A 1 100 ? 10.727 -16.203 -23.016 1 90.31 100 VAL A CA 1
ATOM 823 C C . VAL A 1 100 ? 11.289 -14.789 -23 1 90.31 100 VAL A C 1
ATOM 825 O O . VAL A 1 100 ? 10.531 -13.82 -22.859 1 90.31 100 VAL A O 1
ATOM 828 N N . GLY A 1 101 ? 12.617 -14.594 -22.891 1 84.62 101 GLY A N 1
ATOM 829 C CA . GLY A 1 101 ? 13.273 -13.297 -23 1 84.62 101 GLY A CA 1
ATOM 830 C C . GLY A 1 101 ? 13.547 -12.883 -24.438 1 84.62 101 GLY A C 1
ATOM 831 O O . GLY A 1 101 ? 13.773 -13.727 -25.297 1 84.62 101 GLY A O 1
ATOM 832 N N . ASP A 1 102 ? 13.062 -11.625 -24.812 1 69.06 102 ASP A N 1
ATOM 833 C CA . ASP A 1 102 ? 13.406 -11.156 -26.156 1 69.06 102 ASP A CA 1
ATOM 834 C C . ASP A 1 102 ? 14.836 -10.617 -26.203 1 69.06 102 ASP A C 1
ATOM 836 O O . ASP A 1 102 ? 15.25 -9.875 -25.312 1 69.06 102 ASP A O 1
ATOM 840 N N . ASP A 1 103 ? 15.703 -11.273 -26.938 1 58 103 ASP A N 1
ATOM 841 C CA . ASP A 1 103 ? 17.094 -10.867 -27.172 1 58 103 ASP A CA 1
ATOM 842 C C . ASP A 1 103 ? 17.156 -9.547 -27.938 1 58 103 ASP A C 1
ATOM 844 O O . ASP A 1 103 ? 18.234 -9.055 -28.25 1 58 103 ASP A O 1
ATOM 848 N N . GLY A 1 104 ? 16.047 -9.031 -28.312 1 54.66 104 GLY A N 1
ATOM 849 C CA . GLY A 1 104 ? 16.172 -7.824 -29.125 1 54.66 104 GLY A CA 1
ATOM 850 C C . GLY A 1 104 ? 16.469 -6.582 -28.312 1 54.66 104 GLY A C 1
ATOM 851 O O . GLY A 1 104 ? 16.844 -6.684 -27.141 1 54.66 104 GLY A O 1
ATOM 852 N N . GLU A 1 105 ? 16.547 -5.387 -28.922 1 54.38 105 GLU A N 1
ATOM 853 C CA . GLU A 1 105 ? 16.906 -4.066 -28.406 1 54.38 105 GLU A CA 1
ATOM 854 C C . GLU A 1 105 ? 16.094 -3.744 -27.141 1 54.38 105 GLU A C 1
ATOM 856 O O . GLU A 1 105 ? 16.594 -3.09 -26.2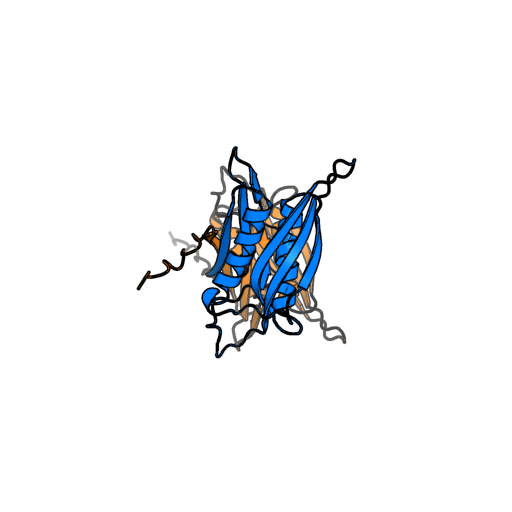34 1 54.38 105 GLU A O 1
ATOM 861 N N . HIS A 1 106 ? 14.852 -4.074 -27.281 1 56.12 106 HIS A N 1
ATOM 862 C CA . HIS A 1 106 ? 14.023 -3.814 -26.109 1 56.12 106 HIS A CA 1
ATOM 863 C C . HIS A 1 106 ? 13.766 -5.098 -25.328 1 56.12 106 HIS A C 1
ATOM 865 O O . HIS A 1 106 ? 12.93 -5.914 -25.719 1 56.12 106 HIS A O 1
ATOM 871 N N . ARG A 1 107 ? 14.68 -5.496 -24.422 1 67.81 107 ARG A N 1
ATOM 872 C CA . ARG A 1 107 ? 14.695 -6.75 -23.672 1 67.81 107 ARG A CA 1
ATOM 873 C C . ARG A 1 107 ? 13.391 -6.953 -22.906 1 67.81 107 ARG A C 1
ATOM 875 O O . ARG A 1 107 ? 13.133 -6.258 -21.922 1 67.81 107 ARG A O 1
ATOM 882 N N . ASN A 1 108 ? 12.297 -7.262 -23.672 1 88.81 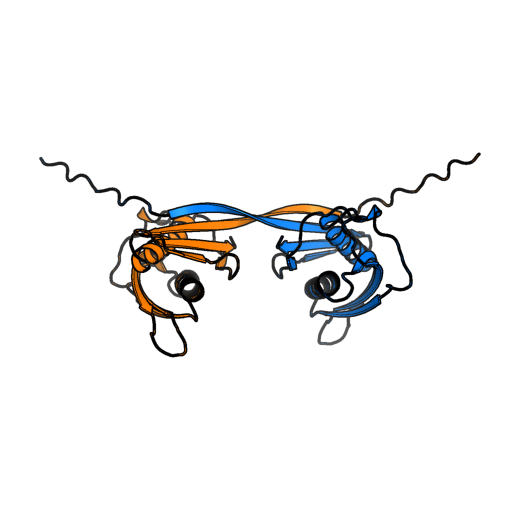108 ASN A N 1
ATOM 883 C CA . ASN A 1 108 ? 11.047 -7.59 -23 1 88.81 108 ASN A CA 1
ATOM 884 C C . ASN A 1 108 ? 11.008 -9.055 -22.578 1 88.81 108 ASN A C 1
ATOM 886 O O . ASN A 1 108 ? 11.773 -9.875 -23.078 1 88.81 108 ASN A O 1
ATOM 890 N N . VAL A 1 109 ? 10.305 -9.336 -21.5 1 95.06 109 VAL A N 1
ATOM 891 C CA . VAL A 1 109 ? 10.086 -10.688 -21 1 95.06 109 VAL A CA 1
ATOM 892 C C . VAL A 1 109 ? 8.625 -11.086 -21.234 1 95.06 109 VAL A C 1
ATOM 894 O O . VAL A 1 109 ? 7.711 -10.367 -20.828 1 95.06 109 VAL A O 1
ATOM 897 N N . ARG A 1 110 ? 8.469 -12.172 -21.906 1 96.19 110 ARG A N 1
ATOM 898 C CA . ARG A 1 110 ? 7.141 -12.703 -22.172 1 96.19 110 ARG A CA 1
ATOM 899 C C . ARG A 1 110 ? 6.848 -13.922 -21.297 1 96.19 110 ARG A C 1
ATOM 901 O O . ARG A 1 110 ? 7.664 -14.844 -21.219 1 96.19 110 ARG A O 1
ATOM 908 N N . VAL A 1 111 ? 5.691 -13.922 -20.672 1 97.69 111 VAL A N 1
ATOM 909 C CA . VAL A 1 111 ? 5.227 -15.047 -19.875 1 97.69 111 VAL A CA 1
ATOM 910 C C . VAL A 1 111 ? 3.967 -15.648 -20.5 1 97.69 111 VAL A C 1
ATOM 912 O O . VAL A 1 111 ? 2.975 -14.945 -20.703 1 97.69 111 VAL A O 1
ATOM 915 N N . ARG A 1 112 ? 4.059 -16.859 -20.797 1 98.12 112 ARG A N 1
ATOM 916 C CA . ARG A 1 112 ? 2.885 -17.641 -21.188 1 98.12 112 ARG A CA 1
ATOM 917 C C . ARG A 1 112 ? 2.438 -18.562 -20.062 1 98.12 112 ARG A C 1
ATOM 919 O O . ARG A 1 112 ? 3.256 -19.266 -19.469 1 98.12 112 ARG A O 1
ATOM 926 N N . ALA A 1 113 ? 1.14 -18.484 -19.875 1 98.56 113 ALA A N 1
ATOM 927 C CA . ALA A 1 113 ? 0.64 -19.25 -18.719 1 98.56 113 ALA A CA 1
ATOM 928 C C . ALA A 1 113 ? -0.591 -20.062 -19.109 1 98.56 113 ALA A C 1
ATOM 930 O O . ALA A 1 113 ? -1.403 -19.641 -19.922 1 98.56 113 ALA A O 1
ATOM 931 N N . ARG A 1 114 ? -0.648 -21.234 -18.562 1 98.25 114 ARG A N 1
ATOM 932 C CA . ARG A 1 114 ? -1.823 -22.109 -18.594 1 98.25 114 ARG A CA 1
ATOM 933 C C . ARG A 1 114 ? -2.322 -22.391 -17.188 1 98.25 114 ARG A C 1
ATOM 935 O O . ARG A 1 114 ? -1.69 -23.141 -16.438 1 98.25 114 ARG A O 1
ATOM 942 N N . SER A 1 115 ? -3.43 -21.781 -16.875 1 98.12 115 SER A N 1
ATOM 943 C CA . SER A 1 115 ? -3.98 -21.922 -15.523 1 98.12 115 SER A CA 1
ATOM 944 C C . SER A 1 115 ? -5.039 -23.016 -15.469 1 98.12 115 SER A C 1
ATOM 946 O O . SER A 1 115 ? -5.836 -23.172 -16.406 1 98.12 115 SER A O 1
ATOM 948 N N . GLN A 1 116 ? -4.996 -23.766 -14.391 1 98.12 116 GLN A N 1
ATOM 949 C CA . GLN A 1 116 ? -5.938 -24.859 -14.18 1 98.12 116 GLN A CA 1
ATOM 950 C C . GLN A 1 116 ? -6.566 -24.781 -12.789 1 98.12 116 GLN A C 1
ATOM 952 O O . GLN A 1 116 ? -5.863 -24.609 -11.789 1 98.12 116 GLN A O 1
ATOM 957 N N . GLY A 1 117 ? -7.871 -24.938 -12.758 1 97.94 117 GLY A N 1
ATOM 958 C CA . GLY A 1 117 ? -8.641 -24.859 -11.523 1 97.94 117 GLY A CA 1
ATOM 959 C C . GLY A 1 117 ? -10.141 -24.953 -11.758 1 97.94 117 GLY A C 1
ATOM 960 O O . GLY A 1 117 ? -10.602 -25.703 -12.625 1 97.94 117 GLY A O 1
ATOM 961 N N . GLU A 1 118 ? -10.844 -24.188 -10.844 1 97.88 118 GLU A N 1
ATOM 962 C CA . GLU A 1 118 ? -12.297 -24.188 -10.906 1 97.88 118 GLU A CA 1
ATOM 963 C C . GLU A 1 118 ? -12.875 -22.922 -10.273 1 97.88 118 GLU A C 1
ATOM 965 O O . GLU A 1 118 ? -12.156 -22.172 -9.609 1 97.88 118 GLU A O 1
ATOM 970 N N . PRO A 1 119 ? -14.227 -22.672 -10.641 1 97 119 PRO A N 1
ATOM 971 C CA . PRO A 1 119 ? -14.828 -21.5 -10.008 1 97 119 PRO A CA 1
ATOM 972 C C . PRO A 1 119 ? -14.805 -21.578 -8.484 1 97 119 PRO A C 1
ATOM 974 O O . PRO A 1 119 ? -15.023 -22.641 -7.914 1 97 119 PRO A O 1
ATOM 977 N N . PHE A 1 120 ? -14.508 -20.5 -7.84 1 96.88 120 PHE A N 1
ATOM 978 C CA . PHE A 1 120 ? -14.453 -20.422 -6.387 1 96.88 120 PHE A CA 1
ATOM 979 C C . PHE A 1 120 ? -15.836 -20.609 -5.777 1 96.88 120 PHE A C 1
ATOM 981 O O . PHE A 1 120 ? -16.797 -19.984 -6.215 1 96.88 120 PHE A O 1
ATOM 988 N N . ASP A 1 121 ? -15.906 -21.484 -4.871 1 95.19 121 ASP A N 1
ATOM 989 C CA . ASP A 1 121 ? -17.094 -21.781 -4.09 1 95.19 121 ASP A CA 1
ATOM 990 C C . ASP A 1 121 ? -16.781 -21.781 -2.594 1 95.19 121 ASP A C 1
ATOM 992 O O . ASP A 1 121 ? -16.094 -22.688 -2.104 1 95.19 121 ASP A O 1
ATOM 996 N N . VAL A 1 122 ? -17.391 -20.906 -1.922 1 92.5 122 VAL A N 1
ATOM 997 C CA . VAL A 1 122 ? -17.062 -20.719 -0.512 1 92.5 122 VAL A CA 1
ATOM 998 C C . VAL A 1 122 ? -17.438 -21.969 0.28 1 92.5 122 VAL A C 1
ATOM 1000 O O . VAL A 1 122 ? -16.859 -22.234 1.34 1 92.5 122 VAL A O 1
ATOM 1003 N N . LYS A 1 123 ? -18.359 -22.719 -0.146 1 95.81 123 LYS A N 1
ATOM 1004 C CA . LYS A 1 123 ? -18.75 -23.953 0.538 1 95.81 123 LYS A CA 1
ATOM 1005 C C . LYS A 1 123 ? -17.672 -25.016 0.386 1 95.81 123 LYS A C 1
ATOM 1007 O O . LYS A 1 123 ? -17.484 -25.859 1.27 1 95.81 123 LYS A O 1
ATOM 1012 N N . LYS A 1 124 ? -16.891 -24.969 -0.69 1 96.75 124 LYS A N 1
ATOM 1013 C CA . LYS A 1 124 ? -15.875 -25.953 -1.01 1 96.75 124 LYS A CA 1
ATOM 1014 C C . LYS A 1 124 ? -14.477 -25.438 -0.678 1 96.75 124 LYS A C 1
ATOM 1016 O O . LYS A 1 124 ? -13.594 -26.219 -0.303 1 96.75 124 LYS A O 1
ATOM 1021 N N . HIS A 1 125 ? -14.383 -24.156 -0.923 1 97.31 125 HIS A N 1
ATOM 1022 C CA . HIS A 1 125 ? -13.086 -23.516 -0.768 1 97.31 125 HIS A CA 1
ATOM 1023 C C . HIS A 1 125 ? -13.062 -22.609 0.458 1 97.31 125 HIS A C 1
ATOM 1025 O O . HIS A 1 125 ? -13.555 -21.484 0.406 1 97.31 125 HIS A O 1
ATOM 1031 N N . PRO A 1 126 ? -12.406 -23.109 1.52 1 95.56 126 PRO A N 1
ATOM 1032 C CA . PRO A 1 126 ? -12.328 -22.25 2.705 1 95.56 126 PRO A CA 1
ATOM 1033 C C . PRO A 1 126 ? -11.695 -20.891 2.408 1 95.56 126 PRO A C 1
ATOM 1035 O O . PRO A 1 126 ? -10.633 -20.812 1.793 1 95.56 126 PRO A O 1
ATOM 1038 N N . GLN A 1 127 ? -12.367 -19.938 2.838 1 91.75 127 GLN A N 1
ATOM 1039 C CA . GLN A 1 127 ? -11.906 -18.578 2.533 1 91.75 127 GLN A CA 1
ATOM 1040 C C . GLN A 1 127 ? -10.656 -18.234 3.338 1 91.75 127 GLN A C 1
ATOM 1042 O O . GLN A 1 127 ? -10.625 -18.422 4.555 1 91.75 127 GLN A O 1
ATOM 1047 N N . GLY A 1 128 ? -9.633 -17.859 2.67 1 92.94 128 GLY A N 1
ATOM 1048 C CA . GLY A 1 128 ? -8.453 -17.281 3.289 1 92.94 128 GLY A CA 1
ATOM 1049 C C . GLY A 1 128 ? -8.516 -15.766 3.389 1 92.94 128 GLY A C 1
ATOM 1050 O O . GLY A 1 128 ? -9.531 -15.211 3.807 1 92.94 128 GLY A O 1
ATOM 1051 N N . THR A 1 129 ? -7.402 -15.141 3.104 1 89.88 129 THR A N 1
ATOM 1052 C CA . THR A 1 129 ? -7.324 -13.688 3.135 1 89.88 129 THR A CA 1
ATOM 1053 C C . THR A 1 129 ? -7.477 -13.109 1.731 1 89.88 129 THR A C 1
ATOM 1055 O O . THR A 1 129 ? -6.891 -13.617 0.775 1 89.88 129 THR A O 1
ATOM 1058 N N . GLU A 1 130 ? -8.234 -12.125 1.706 1 90.06 130 GLU A N 1
ATOM 1059 C CA . GLU A 1 130 ? -8.43 -11.453 0.425 1 90.06 130 GLU A CA 1
ATOM 1060 C C . GLU A 1 130 ? -7.176 -10.695 0 1 90.06 130 GLU A C 1
ATOM 1062 O O . GLU A 1 130 ? -6.59 -9.961 0.796 1 90.06 130 GLU A O 1
ATOM 1067 N N . ILE A 1 131 ? -6.762 -10.906 -1.144 1 90.81 131 ILE A N 1
ATOM 1068 C CA . ILE A 1 131 ? -5.711 -10.117 -1.776 1 90.81 131 ILE A CA 1
ATOM 1069 C C . ILE A 1 131 ? -6.34 -9.07 -2.695 1 90.81 131 ILE A C 1
ATOM 1071 O O . ILE A 1 131 ? -7.004 -9.414 -3.676 1 90.81 131 ILE A O 1
ATOM 1075 N N . LYS A 1 132 ? -6.094 -7.84 -2.439 1 86.5 132 LYS A N 1
ATOM 1076 C CA . LYS A 1 132 ? -6.742 -6.758 -3.178 1 86.5 132 LYS A CA 1
ATOM 1077 C C . LYS A 1 132 ? -5.941 -6.383 -4.422 1 86.5 132 LYS A C 1
ATOM 1079 O O . LYS A 1 132 ? -6.512 -6.141 -5.484 1 86.5 132 LYS A O 1
ATOM 1084 N N . ALA A 1 133 ? -4.594 -6.414 -4.203 1 89.06 133 ALA A N 1
ATOM 1085 C CA . AL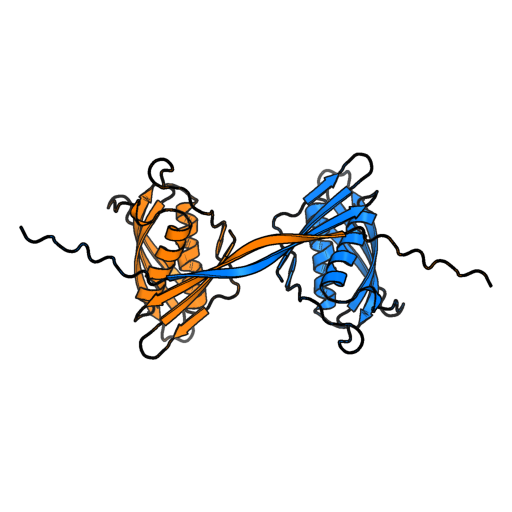A A 1 133 ? -3.771 -5.941 -5.312 1 89.06 133 ALA A CA 1
ATOM 1086 C C . ALA A 1 133 ? -2.361 -6.52 -5.23 1 89.06 133 ALA A C 1
ATOM 1088 O O . ALA A 1 133 ? -1.871 -6.828 -4.145 1 89.06 133 ALA A O 1
ATOM 1089 N N . ILE A 1 134 ? -1.84 -6.742 -6.402 1 92.44 134 ILE A N 1
ATOM 1090 C CA . ILE A 1 134 ? -0.398 -6.934 -6.512 1 92.44 134 ILE A CA 1
ATOM 1091 C C . ILE A 1 134 ? 0.301 -5.578 -6.562 1 92.44 134 ILE A C 1
ATOM 1093 O O . ILE A 1 134 ? -0.108 -4.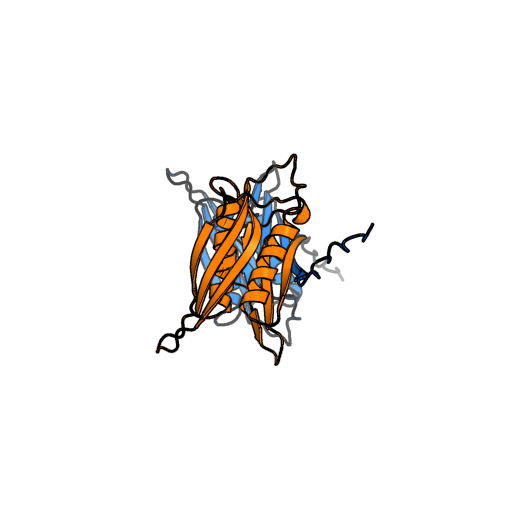691 -7.312 1 92.44 134 ILE A O 1
ATOM 1097 N N . THR A 1 135 ? 1.299 -5.312 -5.777 1 83.5 135 THR A N 1
ATOM 1098 C CA . THR A 1 135 ? 1.941 -4.004 -5.754 1 83.5 135 THR A CA 1
ATOM 1099 C C . THR A 1 135 ? 3.195 -3.998 -6.625 1 83.5 135 THR A C 1
ATOM 1101 O O . THR A 1 135 ? 3.82 -5.039 -6.824 1 83.5 135 THR A O 1
ATOM 1104 N N . LEU A 1 136 ? 3.506 -2.887 -7.121 1 85.19 136 LEU A N 1
ATOM 1105 C CA . LEU A 1 136 ? 4.707 -2.721 -7.93 1 85.19 136 LEU A CA 1
ATOM 1106 C C . LEU A 1 136 ? 5.93 -2.482 -7.047 1 85.19 136 LEU A C 1
ATOM 1108 O O . LEU A 1 136 ? 7.059 -2.447 -7.543 1 85.19 136 LEU A O 1
ATOM 1112 N N . GLU A 1 137 ? 5.617 -2.459 -5.816 1 76.56 137 GLU A N 1
ATOM 1113 C CA . GLU A 1 137 ? 6.711 -2.191 -4.891 1 76.56 137 GLU A CA 1
ATOM 1114 C C . GLU A 1 137 ? 7.395 -3.486 -4.453 1 76.56 137 GLU A C 1
ATOM 1116 O O . GLU A 1 137 ? 6.738 -4.52 -4.312 1 76.56 137 GLU A O 1
ATOM 1121 N N . ASP A 1 138 ? 8.719 -3.475 -4.324 1 79.56 138 ASP A N 1
ATOM 1122 C CA . ASP A 1 138 ? 9.508 -4.551 -3.732 1 79.56 138 ASP A CA 1
ATOM 1123 C C . ASP A 1 138 ? 9.344 -5.848 -4.52 1 79.56 138 ASP A C 1
ATOM 1125 O O . ASP A 1 138 ? 9.312 -6.934 -3.938 1 79.56 138 ASP A O 1
ATOM 1129 N N . LEU A 1 139 ? 9.016 -5.73 -5.816 1 90.38 139 LEU A N 1
ATOM 1130 C CA . LEU A 1 139 ? 9.062 -6.879 -6.715 1 90.38 139 LEU A CA 1
ATOM 1131 C C . LEU A 1 139 ? 10.508 -7.234 -7.062 1 90.38 139 LEU A C 1
ATOM 1133 O O . LEU A 1 139 ? 11.328 -6.348 -7.32 1 90.38 139 LEU A O 1
ATOM 1137 N N . SER A 1 140 ? 10.789 -8.508 -6.992 1 93.75 140 SER A N 1
ATOM 1138 C CA . SER A 1 140 ? 12.141 -8.875 -7.418 1 93.75 140 SER A CA 1
ATOM 1139 C C . SER A 1 140 ? 12.203 -10.336 -7.844 1 93.75 140 SER A C 1
ATOM 1141 O O . SER A 1 140 ? 11.5 -11.18 -7.285 1 93.75 140 SER A O 1
ATOM 1143 N N . VAL A 1 141 ? 12.969 -10.609 -8.883 1 96.69 141 VAL A N 1
ATOM 1144 C CA . VAL A 1 141 ? 13.336 -11.953 -9.336 1 96.69 141 VAL A CA 1
ATOM 1145 C C . VAL A 1 141 ? 14.852 -12.117 -9.281 1 96.69 141 VAL A C 1
ATOM 1147 O O . VAL A 1 141 ? 15.586 -11.422 -9.992 1 96.69 141 VAL A O 1
ATOM 1150 N N . GLN A 1 142 ? 15.258 -12.969 -8.422 1 96.5 142 GLN A N 1
ATOM 1151 C CA . GLN A 1 142 ? 16.688 -13.141 -8.18 1 96.5 142 GLN A CA 1
ATOM 1152 C C . GLN A 1 142 ? 17.172 -14.5 -8.68 1 96.5 142 GLN A C 1
ATOM 1154 O O . GLN A 1 142 ? 16.578 -15.531 -8.344 1 96.5 142 GLN A O 1
ATOM 1159 N N . HIS A 1 143 ? 18.266 -14.43 -9.398 1 95.94 143 HIS A N 1
ATOM 1160 C CA . HIS A 1 143 ? 18.844 -15.648 -9.969 1 95.94 143 HIS A CA 1
ATOM 1161 C C . HIS A 1 143 ? 20.109 -16.047 -9.227 1 95.94 143 HIS A C 1
ATOM 1163 O O . HIS A 1 143 ? 21.016 -15.234 -9.031 1 95.94 143 HIS A O 1
ATOM 1169 N N . ALA A 1 144 ? 20.016 -17.266 -8.758 1 93.81 144 ALA A N 1
ATOM 1170 C CA . ALA A 1 144 ? 21.234 -17.906 -8.266 1 93.81 144 ALA A CA 1
ATOM 1171 C C . ALA A 1 144 ? 21.641 -19.078 -9.164 1 93.81 144 ALA A C 1
ATOM 1173 O O . ALA A 1 144 ? 21.031 -19.297 -10.219 1 93.81 144 ALA A O 1
ATOM 1174 N N . GLU A 1 145 ? 22.703 -19.719 -8.914 1 92.31 145 GLU A N 1
ATOM 1175 C CA . GLU A 1 145 ? 23.25 -20.766 -9.766 1 92.31 145 GLU A CA 1
ATOM 1176 C C . GLU A 1 145 ? 22.203 -21.828 -10.102 1 92.31 145 GLU A C 1
ATOM 1178 O O . GLU A 1 145 ? 22.047 -22.219 -11.258 1 92.31 145 GLU A O 1
ATOM 1183 N N . SER A 1 146 ? 21.453 -22.328 -9.164 1 94.44 146 SER A N 1
ATOM 1184 C CA . SER A 1 146 ? 20.5 -23.406 -9.438 1 94.44 146 SER A CA 1
ATOM 1185 C C . SER A 1 146 ? 19.125 -23.094 -8.883 1 94.44 146 SER A C 1
ATOM 1187 O O . SER A 1 146 ? 18.344 -24 -8.594 1 94.44 146 SER A O 1
ATOM 1189 N N . ARG A 1 147 ? 18.984 -21.781 -8.695 1 96.62 147 ARG A N 1
ATOM 1190 C CA . ARG A 1 147 ? 17.703 -21.422 -8.078 1 96.62 147 ARG A CA 1
ATOM 1191 C C . ARG A 1 147 ? 17.281 -20.016 -8.477 1 96.62 147 ARG A C 1
ATOM 1193 O O . ARG A 1 147 ? 18.125 -19.125 -8.633 1 96.62 147 ARG A O 1
ATOM 1200 N N . VAL A 1 148 ? 16.016 -19.891 -8.711 1 97.25 148 VAL A N 1
ATOM 1201 C CA . VAL A 1 148 ? 15.414 -18.578 -8.922 1 97.25 148 VAL A CA 1
ATOM 1202 C C . VAL A 1 148 ? 14.453 -18.25 -7.785 1 97.25 148 VAL A C 1
ATOM 1204 O O . VAL A 1 148 ? 13.609 -19.078 -7.426 1 97.25 148 VAL A O 1
ATOM 1207 N N . ASP A 1 149 ? 14.609 -17.094 -7.164 1 98 149 ASP A N 1
ATOM 1208 C CA . ASP A 1 149 ? 13.727 -16.594 -6.113 1 98 149 ASP A CA 1
ATOM 1209 C C . ASP A 1 149 ? 12.906 -15.398 -6.605 1 98 149 ASP A C 1
ATOM 1211 O O . ASP A 1 149 ? 13.453 -14.469 -7.195 1 98 149 ASP A O 1
ATOM 1215 N N . ALA A 1 150 ? 11.641 -15.453 -6.355 1 97.62 150 ALA A N 1
ATOM 1216 C CA . ALA A 1 150 ? 10.742 -14.359 -6.707 1 97.62 150 ALA A CA 1
ATOM 1217 C C . ALA A 1 150 ? 10.062 -13.789 -5.469 1 97.62 150 ALA A C 1
ATOM 1219 O O . ALA A 1 150 ? 9.641 -14.539 -4.586 1 97.62 150 ALA A O 1
ATOM 1220 N N . PHE A 1 151 ? 9.961 -12.484 -5.398 1 95.5 151 PHE A N 1
ATOM 1221 C CA . PHE A 1 151 ? 9.344 -11.781 -4.281 1 95.5 151 PHE A CA 1
ATOM 1222 C C . PHE A 1 151 ? 8.281 -10.805 -4.781 1 95.5 151 PHE A C 1
ATOM 1224 O O . PHE A 1 151 ? 8.5 -10.078 -5.75 1 95.5 151 PHE A O 1
ATOM 1231 N N . VAL A 1 152 ? 7.168 -10.852 -4.074 1 95.31 152 VAL A N 1
ATOM 1232 C CA . VAL A 1 152 ? 6.07 -9.961 -4.43 1 95.31 152 VAL A CA 1
ATOM 1233 C C . VAL A 1 152 ? 5.379 -9.461 -3.164 1 95.31 152 VAL A C 1
ATOM 1235 O O . VAL A 1 152 ? 5.145 -10.234 -2.23 1 95.31 152 VAL A O 1
ATOM 1238 N N . LEU A 1 153 ? 5.09 -8.164 -3.141 1 89 153 LEU A N 1
ATOM 1239 C CA . LEU A 1 153 ? 4.262 -7.582 -2.092 1 89 153 LEU A CA 1
ATOM 1240 C C . LEU A 1 153 ? 2.807 -7.48 -2.543 1 89 153 LEU A C 1
ATOM 1242 O O . LEU A 1 153 ? 2.527 -7.023 -3.656 1 89 153 LEU A O 1
ATOM 1246 N N . VAL A 1 154 ? 1.947 -7.969 -1.622 1 90.25 154 VAL A N 1
ATOM 1247 C CA . VAL A 1 154 ? 0.537 -7.895 -1.989 1 90.25 154 VAL A CA 1
ATOM 1248 C C . VAL A 1 154 ? -0.227 -7.078 -0.947 1 90.25 154 VAL A C 1
ATOM 1250 O O . VAL A 1 154 ? 0.137 -7.07 0.231 1 90.25 154 VAL A O 1
ATOM 1253 N N . ASP A 1 155 ? -1.244 -6.43 -1.431 1 83.5 155 ASP A N 1
ATOM 1254 C CA . ASP A 1 155 ? -2.174 -5.703 -0.572 1 83.5 155 ASP A CA 1
ATOM 1255 C C . ASP A 1 155 ? -3.34 -6.59 -0.145 1 83.5 155 ASP A C 1
ATOM 1257 O O . ASP A 1 155 ? -4.051 -7.137 -0.99 1 83.5 155 ASP A O 1
ATOM 1261 N N . ILE A 1 156 ? -3.434 -6.812 1.142 1 83.12 156 ILE A N 1
ATOM 1262 C CA . ILE A 1 156 ? -4.5 -7.691 1.612 1 83.12 156 ILE A CA 1
ATOM 1263 C C . ILE A 1 156 ? -5.621 -6.852 2.225 1 83.12 156 ILE A C 1
ATOM 1265 O O . ILE A 1 156 ? -5.379 -5.754 2.73 1 83.12 156 ILE A O 1
ATOM 1269 N N . MET B 1 1 ? -0.552 -54.938 -0.734 1 26.91 1 MET B N 1
ATOM 1270 C CA . MET B 1 1 ? -1.429 -53.844 -1.084 1 26.91 1 MET B CA 1
ATOM 1271 C C . MET B 1 1 ? -0.667 -52.5 -1.062 1 26.91 1 MET B C 1
ATOM 1273 O O . MET B 1 1 ? -0.158 -52.094 -0.018 1 26.91 1 MET B O 1
ATOM 1277 N N . SER B 1 2 ? 0.115 -52.031 -2.104 1 27.3 2 SER B N 1
ATOM 1278 C CA . SER B 1 2 ? 1.213 -51.094 -2.268 1 27.3 2 SER B CA 1
ATOM 1279 C C . SER B 1 2 ? 0.746 -49.656 -2.039 1 27.3 2 SER B C 1
ATOM 1281 O O . SER B 1 2 ? -0.217 -49.219 -2.662 1 27.3 2 SER B O 1
ATOM 1283 N N . HIS B 1 3 ? 0.753 -49.094 -0.809 1 29.42 3 HIS B N 1
ATOM 1284 C CA . HIS B 1 3 ? 0.358 -47.781 -0.3 1 29.42 3 HIS B CA 1
ATOM 1285 C C . HIS B 1 3 ? 0.959 -46.656 -1.14 1 29.42 3 HIS B C 1
ATOM 1287 O O . HIS B 1 3 ? 2.182 -46.5 -1.202 1 29.42 3 HIS B O 1
ATOM 1293 N N . GLN B 1 4 ? 0.46 -46.375 -2.328 1 28.16 4 GLN B N 1
ATOM 1294 C CA . GLN B 1 4 ? 0.913 -45.344 -3.24 1 28.16 4 GLN B CA 1
ATOM 1295 C C . GLN B 1 4 ? 1.16 -44.031 -2.498 1 28.16 4 GLN B C 1
ATOM 1297 O O . GLN B 1 4 ? 0.267 -43.5 -1.819 1 28.16 4 GLN B O 1
ATOM 1302 N N . GLN B 1 5 ? 2.348 -43.75 -1.903 1 29.75 5 GLN B N 1
ATOM 1303 C CA . GLN B 1 5 ? 2.881 -42.562 -1.229 1 29.75 5 GLN B CA 1
ATOM 1304 C C . GLN B 1 5 ? 2.494 -41.281 -1.966 1 29.75 5 GLN B C 1
ATOM 1306 O O . GLN B 1 5 ? 2.83 -41.094 -3.139 1 29.75 5 GLN B O 1
ATOM 1311 N N . SER B 1 6 ? 1.306 -40.688 -1.878 1 34.56 6 SER B N 1
ATOM 1312 C CA . SER B 1 6 ? 0.865 -39.375 -2.354 1 34.56 6 SER B CA 1
ATOM 1313 C C . SER B 1 6 ? 1.983 -38.344 -2.248 1 34.56 6 SER B C 1
ATOM 1315 O O . SER B 1 6 ? 2.514 -38.125 -1.16 1 34.56 6 SER B O 1
ATOM 1317 N N . SER B 1 7 ? 3.01 -38.25 -3.055 1 37.38 7 SER B N 1
ATOM 1318 C CA . SER B 1 7 ? 4.176 -37.375 -3.088 1 37.38 7 SER B CA 1
ATOM 1319 C C . SER B 1 7 ? 3.797 -35.938 -2.729 1 37.38 7 SER B C 1
ATOM 1321 O O . SER B 1 7 ? 2.979 -35.312 -3.408 1 37.38 7 SER B O 1
ATOM 1323 N N . SER B 1 8 ? 3.578 -35.5 -1.601 1 42.84 8 SER B N 1
ATOM 1324 C CA . SER B 1 8 ? 3.389 -34.156 -1.019 1 42.84 8 SER B CA 1
ATOM 1325 C C . SER B 1 8 ? 4.223 -33.125 -1.747 1 42.84 8 SER B C 1
ATOM 1327 O O . SER B 1 8 ? 5.453 -33.188 -1.76 1 42.84 8 SER B O 1
ATOM 1329 N N . LYS B 1 9 ? 3.883 -32.781 -2.957 1 54.78 9 LYS B N 1
ATOM 1330 C CA . LYS B 1 9 ? 4.594 -31.75 -3.701 1 54.78 9 LYS B CA 1
ATOM 1331 C C . LYS B 1 9 ? 5.105 -30.656 -2.768 1 54.78 9 LYS B C 1
ATOM 1333 O O . LYS B 1 9 ? 4.348 -30.109 -1.965 1 54.78 9 LYS B O 1
ATOM 1338 N N . GLU B 1 10 ? 6.348 -30.609 -2.373 1 71.88 10 GLU B N 1
ATOM 1339 C CA . GLU B 1 10 ? 7.062 -29.672 -1.513 1 71.88 10 GLU B CA 1
ATOM 1340 C C . GLU B 1 10 ? 6.695 -28.219 -1.84 1 71.88 10 GLU B C 1
ATOM 1342 O O . GLU B 1 10 ? 6.676 -27.828 -3.008 1 71.88 10 GLU B O 1
ATOM 1347 N N . ARG B 1 11 ? 6.027 -27.594 -0.891 1 78.44 11 ARG B N 1
ATOM 1348 C CA . ARG B 1 11 ? 5.699 -26.172 -0.994 1 78.44 11 ARG B CA 1
ATOM 1349 C C . ARG B 1 11 ? 6.953 -25.344 -1.237 1 78.44 11 ARG B C 1
ATOM 1351 O O . ARG B 1 11 ? 7.91 -25.406 -0.463 1 78.44 11 ARG B O 1
ATOM 1358 N N . ARG B 1 12 ? 6.969 -24.703 -2.455 1 93.12 12 ARG B N 1
ATOM 1359 C CA . ARG B 1 12 ? 8.125 -23.891 -2.822 1 93.12 12 ARG B CA 1
ATOM 1360 C C . ARG B 1 12 ? 7.797 -22.406 -2.752 1 93.12 12 ARG B C 1
ATOM 1362 O O . ARG B 1 12 ? 8.141 -21.641 -3.658 1 93.12 12 ARG B O 1
ATOM 1369 N N . TYR B 1 13 ? 7.031 -22.031 -1.673 1 95.69 13 TYR B N 1
ATOM 1370 C CA . TYR B 1 13 ? 6.719 -20.641 -1.398 1 95.69 13 TYR B CA 1
ATOM 1371 C C . TYR B 1 13 ? 6.48 -20.406 0.09 1 95.69 13 TYR B C 1
ATOM 1373 O O . TYR B 1 13 ? 6.285 -21.359 0.844 1 95.69 13 TYR B O 1
ATOM 1381 N N . GLU B 1 14 ? 6.609 -19.219 0.577 1 93 14 GLU B N 1
ATOM 1382 C CA . GLU B 1 14 ? 6.332 -18.812 1.953 1 93 14 GLU B CA 1
ATOM 1383 C C . GLU B 1 14 ? 5.766 -17.391 2.012 1 93 14 GLU B C 1
ATOM 1385 O O . GLU B 1 14 ? 5.844 -16.656 1.032 1 93 14 GLU B O 1
ATOM 1390 N N . TYR B 1 15 ? 5.09 -17.109 3.123 1 89.06 15 TYR B N 1
ATOM 1391 C CA . TYR B 1 15 ? 4.551 -15.781 3.416 1 89.06 15 TYR B CA 1
ATOM 1392 C C . TYR B 1 15 ? 5.449 -15.031 4.395 1 89.06 15 TYR B C 1
ATOM 1394 O O . TYR B 1 15 ? 5.812 -15.562 5.445 1 89.06 15 TYR B O 1
ATOM 1402 N N . LEU B 1 16 ? 5.875 -13.828 4.043 1 80.19 16 LEU B N 1
ATOM 1403 C CA . LEU B 1 16 ? 6.68 -13 4.938 1 80.19 16 LEU B CA 1
ATOM 1404 C C . LEU B 1 16 ? 5.941 -11.719 5.312 1 80.19 16 LEU B C 1
ATOM 1406 O O . LEU B 1 16 ? 5.352 -11.062 4.449 1 80.19 16 LEU B O 1
ATOM 1410 N N . PRO B 1 17 ? 5.754 -11.445 6.57 1 71.38 17 PRO B N 1
ATOM 1411 C CA . PRO B 1 17 ? 5.133 -10.172 6.926 1 71.38 17 PRO B CA 1
ATOM 1412 C C . PRO B 1 17 ? 5.898 -8.969 6.375 1 71.38 17 PRO B C 1
ATOM 1414 O O . PRO B 1 17 ? 7.129 -9.008 6.289 1 71.38 17 PRO B O 1
ATOM 1417 N N . HIS B 1 18 ? 5.48 -8.32 5.555 1 64.62 18 HIS B N 1
ATOM 1418 C CA . HIS B 1 18 ? 6.121 -7.074 5.141 1 64.62 18 HIS B CA 1
ATOM 1419 C C . HIS B 1 18 ? 5.504 -5.875 5.848 1 64.62 18 HIS B C 1
ATOM 1421 O O . HIS B 1 18 ? 4.484 -6.008 6.531 1 64.62 18 HIS B O 1
ATOM 1427 N N . THR B 1 19 ? 6.293 -4.645 5.504 1 58.12 19 THR B N 1
ATOM 1428 C CA . THR B 1 19 ? 6.102 -3.387 6.215 1 58.12 19 THR B CA 1
ATOM 1429 C C . THR B 1 19 ? 4.629 -2.986 6.211 1 58.12 19 THR B C 1
ATOM 1431 O O . THR B 1 19 ? 3.895 -3.301 5.27 1 58.12 19 THR B O 1
ATOM 1434 N N . ALA B 1 20 ? 4.18 -2.869 7.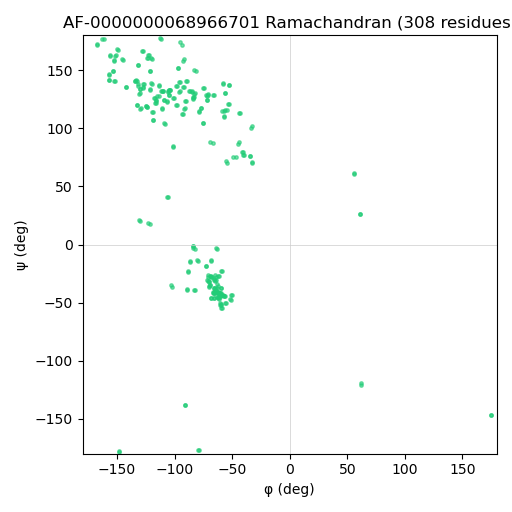352 1 62.25 20 ALA B N 1
ATOM 1435 C CA . ALA B 1 20 ? 2.867 -2.449 7.84 1 62.25 20 ALA B CA 1
ATOM 1436 C C . ALA B 1 20 ? 2.529 -1.041 7.359 1 62.25 20 ALA B C 1
ATOM 1438 O O . ALA B 1 20 ? 3.422 -0.208 7.184 1 62.25 20 ALA B O 1
ATOM 1439 N N . ASP B 1 21 ? 1.575 -0.95 6.586 1 75.25 21 ASP B N 1
ATOM 1440 C CA . ASP B 1 21 ? 0.938 0.359 6.496 1 75.25 21 ASP B CA 1
ATOM 1441 C C . ASP B 1 21 ? 0.549 0.879 7.879 1 75.25 21 ASP B C 1
ATOM 1443 O O . ASP B 1 21 ? 0.388 0.099 8.82 1 75.25 21 ASP B O 1
ATOM 1447 N N . ILE B 1 22 ? 0.848 2.221 8 1 82.88 22 ILE B N 1
ATOM 1448 C CA . ILE B 1 22 ? 0.399 2.854 9.234 1 82.88 22 ILE B CA 1
ATOM 1449 C C . ILE B 1 22 ? -0.828 3.719 8.961 1 82.88 22 ILE B C 1
ATOM 1451 O O . ILE B 1 22 ? -0.873 4.438 7.957 1 82.88 22 ILE B O 1
ATOM 1455 N N . ARG B 1 23 ? -1.786 3.451 9.766 1 88.44 23 ARG B N 1
ATOM 1456 C CA . ARG B 1 23 ? -2.963 4.312 9.695 1 88.44 23 ARG B CA 1
ATOM 1457 C C . ARG B 1 23 ? -2.834 5.492 10.648 1 88.44 23 ARG B C 1
ATOM 1459 O O . ARG B 1 23 ? -2.598 5.309 11.844 1 88.44 23 ARG B O 1
ATOM 1466 N N . PHE B 1 24 ? -2.932 6.699 10.125 1 94.88 24 PHE B N 1
ATOM 1467 C CA . PHE B 1 24 ? -2.965 7.918 10.922 1 94.88 24 PHE B CA 1
ATOM 1468 C C . PHE B 1 24 ? -4.398 8.312 11.25 1 94.88 24 PHE B C 1
ATOM 1470 O O . PHE B 1 24 ? -5.281 8.227 10.391 1 94.88 24 PHE B O 1
ATOM 1477 N N . HIS B 1 25 ? -4.547 8.664 12.469 1 97 25 HIS B N 1
ATOM 1478 C CA . HIS B 1 25 ? -5.816 9.203 12.938 1 97 25 HIS B CA 1
ATOM 1479 C C . HIS B 1 25 ? -5.625 10.57 13.594 1 97 25 HIS B C 1
ATOM 1481 O O . HIS B 1 25 ? -4.832 10.703 14.531 1 97 25 HIS B O 1
ATOM 1487 N N . SER B 1 26 ? -6.254 11.633 13.07 1 98.06 26 SER B N 1
ATOM 1488 C CA . SER B 1 26 ? -6.273 12.961 13.68 1 98.06 26 SER B CA 1
ATOM 1489 C C . SER B 1 26 ? -7.703 13.438 13.906 1 98.06 26 SER B C 1
ATOM 1491 O O . SER B 1 26 ? -8.648 12.906 13.312 1 98.06 26 SER B O 1
ATOM 1493 N N . TRP B 1 27 ? -7.836 14.414 14.789 1 97.94 27 TRP B N 1
ATOM 1494 C CA . TRP B 1 27 ? -9.172 14.953 15.031 1 97.94 27 TRP B CA 1
ATOM 1495 C C . TRP B 1 27 ? -9.102 16.406 15.461 1 97.94 27 TRP B C 1
ATOM 1497 O O . TRP B 1 27 ? -8.023 16.922 15.781 1 97.94 27 TRP B O 1
ATOM 1507 N N . GLY B 1 28 ? -10.234 17.125 15.367 1 97.75 28 GLY B N 1
ATOM 1508 C CA . GLY B 1 28 ? -10.445 18.484 15.797 1 97.75 28 GLY B CA 1
ATOM 1509 C C . GLY B 1 28 ? -11.906 18.891 15.828 1 97.75 28 GLY B C 1
ATOM 1510 O O . GLY B 1 28 ? -12.773 18.094 15.453 1 97.75 28 GLY B O 1
ATOM 1511 N N . ALA B 1 29 ? -12.125 20.031 16.359 1 97.06 29 ALA B N 1
ATOM 1512 C CA . ALA B 1 29 ? -13.484 20.547 16.422 1 97.06 29 ALA B CA 1
ATOM 1513 C C . ALA B 1 29 ? -14.016 20.875 15.023 1 97.06 29 ALA B C 1
ATOM 1515 O O . ALA B 1 29 ? -15.234 20.891 14.805 1 97.06 29 ALA B O 1
ATOM 1516 N N . THR B 1 30 ? -13.18 21.203 14.094 1 96.19 30 THR B N 1
ATOM 1517 C CA . THR B 1 30 ? -13.523 21.5 12.703 1 96.19 30 THR B CA 1
ATOM 1518 C C . THR B 1 30 ? -12.68 20.672 11.742 1 96.19 30 THR B C 1
ATOM 1520 O O . THR B 1 30 ? -11.68 20.062 12.148 1 96.19 30 THR B O 1
ATOM 1523 N N . THR B 1 31 ? -13.102 20.656 10.5 1 97.06 31 THR B N 1
ATOM 1524 C CA . THR B 1 31 ? -12.32 20 9.461 1 97.06 31 THR B CA 1
ATOM 1525 C C . THR B 1 31 ? -10.93 20.625 9.352 1 97.06 31 THR B C 1
ATOM 1527 O O . THR B 1 31 ? -9.938 19.906 9.211 1 97.06 31 THR B O 1
ATOM 1530 N N . GLU B 1 32 ? -10.844 21.891 9.508 1 97.88 32 GLU B N 1
ATOM 1531 C CA . GLU B 1 32 ? -9.578 22.625 9.43 1 97.88 32 GLU B CA 1
ATOM 1532 C C . GLU B 1 32 ? -8.609 22.156 10.508 1 97.88 32 GLU B C 1
ATOM 1534 O O . GLU B 1 32 ? -7.438 21.906 10.227 1 97.88 32 GLU B O 1
ATOM 1539 N N . GLU B 1 33 ? -9.156 22.062 11.672 1 97.81 33 GLU B N 1
ATOM 1540 C CA . GLU B 1 33 ? -8.32 21.625 12.781 1 97.81 33 GLU B CA 1
ATOM 1541 C C . GLU B 1 33 ? -7.871 20.188 12.602 1 97.81 33 GLU B C 1
ATOM 1543 O O . GLU B 1 33 ? -6.711 19.844 12.852 1 97.81 33 GLU B O 1
ATOM 1548 N N . ALA B 1 34 ? -8.773 19.359 12.156 1 98.19 34 ALA B N 1
ATOM 1549 C CA . ALA B 1 34 ? -8.438 17.953 11.945 1 98.19 34 ALA B CA 1
ATOM 1550 C C . ALA B 1 34 ? -7.348 17.797 10.891 1 98.19 34 ALA B C 1
ATOM 1552 O O . ALA B 1 34 ? -6.43 16.984 11.039 1 98.19 34 ALA B O 1
ATOM 1553 N N . PHE B 1 35 ? -7.414 18.547 9.859 1 98.56 35 PHE B N 1
ATOM 1554 C CA . PHE B 1 35 ? -6.434 18.5 8.781 1 98.56 35 PHE B CA 1
ATOM 1555 C C . PHE B 1 35 ? -5.078 19.016 9.25 1 98.56 35 PHE B C 1
ATOM 1557 O O . PHE B 1 35 ? -4.043 18.406 8.953 1 98.56 35 PHE B O 1
ATOM 1564 N N . GLY B 1 36 ? -5.113 20.109 9.93 1 98.38 36 GLY B N 1
ATOM 1565 C CA . GLY B 1 36 ? -3.867 20.594 10.5 1 98.38 36 GLY B CA 1
ATOM 1566 C C . GLY B 1 36 ? -3.193 19.578 11.414 1 98.38 36 GLY B C 1
ATOM 1567 O O . GLY B 1 36 ? -1.979 19.375 11.336 1 98.38 36 GLY B O 1
ATOM 1568 N N . ASN B 1 37 ? -3.996 18.984 12.227 1 98.44 37 ASN B N 1
ATOM 1569 C CA . ASN B 1 37 ? -3.467 17.969 13.133 1 98.44 37 ASN B CA 1
ATOM 1570 C C . ASN B 1 37 ? -2.967 16.75 12.375 1 98.44 37 ASN B C 1
ATOM 1572 O O . ASN B 1 37 ? -2.025 16.078 12.812 1 98.44 37 ASN B O 1
ATOM 1576 N N . MET B 1 38 ? -3.547 16.438 11.242 1 98.44 38 MET B N 1
ATOM 1577 C CA . MET B 1 38 ? -3.074 15.344 10.414 1 98.44 38 MET B CA 1
ATOM 1578 C C . MET B 1 38 ? -1.685 15.633 9.852 1 98.44 38 MET B C 1
ATOM 1580 O O . MET B 1 38 ? -0.834 14.742 9.789 1 98.44 38 MET B O 1
ATOM 1584 N N . ALA B 1 39 ? -1.509 16.844 9.445 1 98.31 39 ALA B N 1
ATOM 1585 C CA . ALA B 1 39 ? -0.171 17.234 9.008 1 98.31 39 ALA B CA 1
ATOM 1586 C C . ALA B 1 39 ? 0.845 17.062 10.133 1 98.31 39 ALA B C 1
ATOM 1588 O O . ALA B 1 39 ? 1.94 16.531 9.914 1 98.31 39 ALA B O 1
ATOM 1589 N N . ALA B 1 40 ? 0.444 17.469 11.273 1 97.81 40 ALA B N 1
ATOM 1590 C CA . ALA B 1 40 ? 1.317 17.297 12.438 1 97.81 40 ALA B CA 1
ATOM 1591 C C . ALA B 1 40 ? 1.601 15.82 12.688 1 97.81 40 ALA B C 1
ATOM 1593 O O . ALA B 1 40 ? 2.729 15.445 13.016 1 97.81 40 ALA B O 1
ATOM 1594 N N . CYS B 1 41 ? 0.584 15.07 12.555 1 97.75 41 CYS B N 1
ATOM 1595 C CA . CYS B 1 41 ? 0.713 13.625 12.695 1 97.75 41 CYS B CA 1
ATOM 1596 C C . CYS B 1 41 ? 1.76 13.07 11.734 1 97.75 41 CYS B C 1
ATOM 1598 O O . CYS B 1 41 ? 2.666 12.344 12.141 1 97.75 41 CYS B O 1
ATOM 1600 N N . MET B 1 42 ? 1.669 13.414 10.531 1 97.62 42 MET B N 1
ATOM 1601 C CA . MET B 1 42 ? 2.586 12.953 9.5 1 97.62 42 MET B CA 1
ATOM 1602 C C . MET B 1 42 ? 4.02 13.352 9.82 1 97.62 42 MET B C 1
ATOM 1604 O O . MET B 1 42 ? 4.922 12.516 9.82 1 97.62 42 MET B O 1
ATOM 1608 N N . PHE B 1 43 ? 4.258 14.594 10.109 1 97.62 43 PHE B N 1
ATOM 1609 C CA . PHE B 1 43 ? 5.621 15.055 10.336 1 97.62 43 PHE B CA 1
ATOM 1610 C C . PHE B 1 43 ? 6.168 14.5 11.641 1 97.62 43 PHE B C 1
ATOM 1612 O O . PHE B 1 43 ? 7.367 14.227 11.758 1 97.62 43 PHE B O 1
ATOM 1619 N N . SER B 1 44 ? 5.242 14.305 12.617 1 96.75 44 SER B N 1
ATOM 1620 C CA . SER B 1 44 ? 5.68 13.719 13.883 1 96.75 44 SER B CA 1
ATOM 1621 C C . SER B 1 44 ? 6.172 12.289 13.688 1 96.75 44 SER B C 1
ATOM 1623 O O . SER B 1 44 ? 7.035 11.812 14.43 1 96.75 44 SER B O 1
ATOM 1625 N N . TYR B 1 45 ? 5.555 11.719 12.734 1 95.88 45 TYR B N 1
ATOM 1626 C CA . TYR B 1 45 ? 5.969 10.352 12.438 1 95.88 45 TYR B CA 1
ATOM 1627 C C . TYR B 1 45 ? 7.348 10.328 11.789 1 95.88 45 TYR B C 1
ATOM 1629 O O . TYR B 1 45 ? 8.133 9.398 12.016 1 95.88 45 TYR B O 1
ATOM 1637 N N . MET B 1 46 ? 7.691 11.336 11.047 1 95.69 46 MET B N 1
ATOM 1638 C CA . MET B 1 46 ? 8.922 11.375 10.266 1 95.69 46 MET B CA 1
ATOM 1639 C C . MET B 1 46 ? 10.078 11.93 11.086 1 95.69 46 MET B C 1
ATOM 1641 O O . MET B 1 46 ? 11.242 11.695 10.766 1 95.69 46 MET B O 1
ATOM 1645 N N . THR B 1 47 ? 9.805 12.672 12.07 1 96.5 47 THR B N 1
ATOM 1646 C CA . THR B 1 47 ? 10.805 13.273 12.945 1 96.5 47 THR B CA 1
ATOM 1647 C C . THR B 1 47 ? 10.18 13.719 14.266 1 96.5 47 THR B C 1
ATOM 1649 O O . THR B 1 47 ? 8.992 13.484 14.508 1 96.5 47 THR B O 1
ATOM 1652 N N . ASP B 1 48 ? 11.055 14.227 15.172 1 96.31 48 ASP B N 1
ATOM 1653 C CA . ASP B 1 48 ? 10.555 14.906 16.359 1 96.31 48 ASP B CA 1
ATOM 1654 C C . ASP B 1 48 ? 10.031 16.297 16.031 1 96.31 48 ASP B C 1
ATOM 1656 O O . ASP B 1 48 ? 10.82 17.234 15.852 1 96.31 48 ASP B O 1
ATOM 1660 N N . ILE B 1 49 ? 8.719 16.422 16 1 96.25 49 ILE B N 1
ATOM 1661 C CA . ILE B 1 49 ? 8.086 17.641 15.523 1 96.25 49 ILE B CA 1
ATOM 1662 C C . ILE B 1 49 ? 8.492 18.8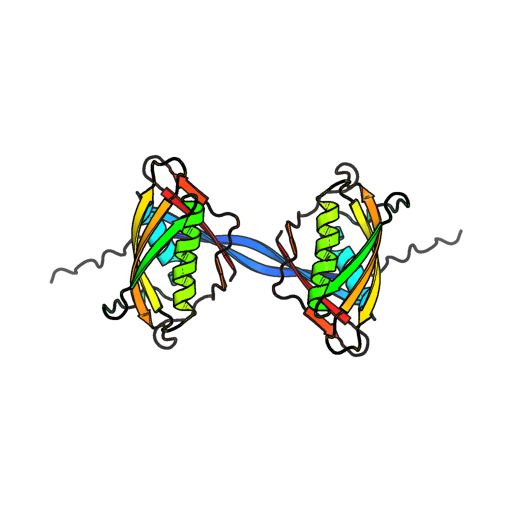12 16.406 1 96.25 49 ILE B C 1
ATOM 1664 O O . ILE B 1 49 ? 8.562 19.969 15.953 1 96.25 49 ILE B O 1
ATOM 1668 N N . GLU B 1 50 ? 8.812 18.625 17.625 1 95.62 50 GLU B N 1
ATOM 1669 C CA . GLU B 1 50 ? 9.195 19.672 18.562 1 95.62 50 GLU B CA 1
ATOM 1670 C C . GLU B 1 50 ? 10.594 20.203 18.25 1 95.62 50 GLU B C 1
ATOM 1672 O O . GLU B 1 50 ? 10.977 21.281 18.719 1 95.62 50 GLU B O 1
ATOM 1677 N N . SER B 1 51 ? 11.305 19.453 17.531 1 97.56 51 SER B N 1
ATOM 1678 C CA . SER B 1 51 ? 12.648 19.875 17.141 1 97.56 51 SER B CA 1
ATOM 1679 C C . SER B 1 51 ? 12.602 20.859 15.969 1 97.56 51 SER B C 1
ATOM 1681 O O . SER B 1 51 ? 13.609 21.484 15.641 1 97.56 51 SER B O 1
ATOM 1683 N N . ILE B 1 52 ? 11.5 20.953 15.344 1 97.62 52 ILE B N 1
ATOM 1684 C CA . ILE B 1 52 ? 11.359 21.812 14.18 1 97.62 52 ILE B CA 1
ATOM 1685 C C . ILE B 1 52 ? 11.062 23.25 14.617 1 97.62 52 ILE B C 1
ATOM 1687 O O . ILE B 1 52 ? 10.039 23.516 15.25 1 97.62 52 ILE B O 1
ATOM 1691 N N . ASP B 1 53 ? 11.828 24.172 14.18 1 97.81 53 ASP B N 1
ATOM 1692 C CA . ASP B 1 53 ? 11.555 25.594 14.438 1 97.81 53 ASP B CA 1
ATOM 1693 C C . ASP B 1 53 ? 10.734 26.203 13.312 1 97.81 53 ASP B C 1
ATOM 1695 O O . ASP B 1 53 ? 10.648 25.641 12.219 1 97.81 53 ASP B O 1
ATOM 1699 N N . ILE B 1 54 ? 10.117 27.297 13.695 1 97.31 54 ILE B N 1
ATOM 1700 C CA . ILE B 1 54 ? 9.391 28.078 12.695 1 97.31 54 ILE B CA 1
ATOM 1701 C C . ILE B 1 54 ? 10.297 29.172 12.141 1 97.31 54 ILE B C 1
ATOM 1703 O O . ILE B 1 54 ? 10.75 30.047 12.883 1 97.31 54 ILE B O 1
ATOM 1707 N N . ASP B 1 55 ? 10.641 29.047 10.938 1 96.38 55 ASP B N 1
ATOM 1708 C CA . ASP B 1 55 ? 11.383 30.047 10.18 1 96.38 55 ASP B CA 1
ATOM 1709 C C . ASP B 1 55 ? 10.508 30.672 9.102 1 96.38 55 ASP B C 1
ATOM 1711 O O . ASP B 1 55 ? 10.07 30 8.172 1 96.38 55 ASP B O 1
ATOM 1715 N N . ALA B 1 56 ? 10.266 31.969 9.195 1 94.56 56 ALA B N 1
ATOM 1716 C CA . ALA B 1 56 ? 9.352 32.688 8.305 1 94.56 56 ALA B CA 1
ATOM 1717 C C . ALA B 1 56 ? 9.805 32.562 6.852 1 94.56 56 ALA B C 1
ATOM 1719 O O . ALA B 1 56 ? 8.992 32.688 5.934 1 94.56 56 ALA B O 1
ATOM 1720 N N . ARG B 1 57 ? 11.102 32.281 6.637 1 95.75 57 ARG B N 1
ATOM 1721 C CA . ARG B 1 57 ? 11.664 32.188 5.289 1 95.75 57 ARG B CA 1
ATOM 1722 C C . ARG B 1 57 ? 11.117 30.969 4.559 1 95.75 57 ARG B C 1
ATOM 1724 O O . ARG B 1 57 ? 11.164 30.906 3.328 1 95.75 57 ARG B O 1
ATOM 1731 N N . TYR B 1 58 ? 10.508 30.125 5.348 1 95.62 58 TYR B N 1
ATOM 1732 C CA . TYR B 1 58 ? 10.086 28.875 4.742 1 95.62 58 TYR B CA 1
ATOM 1733 C C . TYR B 1 58 ? 8.586 28.656 4.902 1 95.62 58 TYR B C 1
ATOM 1735 O O . TYR B 1 58 ? 8.102 27.531 4.84 1 95.62 58 TYR B O 1
ATOM 1743 N N . THR B 1 59 ? 7.938 29.734 5.172 1 96.19 59 THR B N 1
ATOM 1744 C CA . THR B 1 59 ? 6.48 29.688 5.16 1 96.19 59 THR B CA 1
ATOM 1745 C C . THR B 1 59 ? 5.957 29.594 3.729 1 96.19 59 THR B C 1
ATOM 1747 O O . THR B 1 59 ? 6.375 30.359 2.855 1 96.19 59 THR B O 1
ATOM 1750 N N . TYR B 1 60 ? 5.109 28.625 3.514 1 94.5 60 TYR B N 1
ATOM 1751 C CA . TYR B 1 60 ? 4.598 28.406 2.166 1 94.5 60 TYR B CA 1
ATOM 1752 C C . TYR B 1 60 ? 3.082 28.25 2.18 1 94.5 60 TYR B C 1
ATOM 1754 O O . TYR B 1 60 ? 2.527 27.594 3.064 1 94.5 60 TYR B O 1
ATOM 1762 N N . GLU B 1 61 ? 2.471 28.891 1.195 1 97.38 61 GLU B N 1
ATOM 1763 C CA . GLU B 1 61 ? 1.024 28.781 1.019 1 97.38 61 GLU B CA 1
ATOM 1764 C C . GLU B 1 61 ? 0.674 28.062 -0.275 1 97.38 61 GLU B C 1
ATOM 1766 O O . GLU B 1 61 ? 1.322 28.266 -1.304 1 97.38 61 GLU B O 1
ATOM 1771 N N . PHE B 1 62 ? -0.301 27.188 -0.142 1 97.75 62 PHE B N 1
ATOM 1772 C CA . PHE B 1 62 ? -0.749 26.469 -1.33 1 97.75 62 PHE B CA 1
ATOM 1773 C C . PHE B 1 62 ? -2.227 26.109 -1.221 1 97.75 62 PHE B C 1
ATOM 1775 O O . PHE B 1 62 ? -2.832 26.266 -0.159 1 97.75 62 PHE B O 1
ATOM 1782 N N . GLU B 1 63 ? -2.74 25.672 -2.389 1 97.69 63 GLU B N 1
ATOM 1783 C CA . GLU B 1 63 ? -4.141 25.281 -2.471 1 97.69 63 GLU B CA 1
ATOM 1784 C C . GLU B 1 63 ? -4.289 23.953 -3.225 1 97.69 63 GLU B C 1
ATOM 1786 O O . GLU B 1 63 ? -3.594 23.719 -4.215 1 97.69 63 GLU B O 1
ATOM 1791 N N . VAL B 1 64 ? -5.211 23.109 -2.709 1 97.56 64 VAL B N 1
ATOM 1792 C CA . VAL B 1 64 ? -5.57 21.891 -3.414 1 97.56 64 VAL B CA 1
ATOM 1793 C C . VAL B 1 64 ? -7.09 21.766 -3.482 1 97.56 64 VAL B C 1
ATOM 1795 O O . VAL B 1 64 ? -7.805 22.297 -2.633 1 97.56 64 VAL B O 1
ATOM 1798 N N . VAL B 1 65 ? -7.512 21.031 -4.512 1 95.88 65 VAL B N 1
ATOM 1799 C CA . VAL B 1 65 ? -8.945 20.828 -4.695 1 95.88 65 VAL B CA 1
ATOM 1800 C C . VAL B 1 65 ? -9.227 19.344 -4.906 1 95.88 65 VAL B C 1
ATOM 1802 O O . VAL B 1 65 ? -8.539 18.672 -5.684 1 95.88 65 VAL B O 1
ATOM 1805 N N . GLY B 1 66 ? -10.172 18.844 -4.141 1 94.94 66 GLY B N 1
ATOM 1806 C CA . GLY B 1 66 ? -10.625 17.469 -4.289 1 94.94 66 GLY B CA 1
ATOM 1807 C C . GLY B 1 66 ? -12.117 17.359 -4.562 1 94.94 66 GLY B C 1
ATOM 1808 O O . GLY B 1 66 ? -12.875 18.297 -4.285 1 94.94 66 GLY B O 1
ATOM 1809 N N . ASP B 1 67 ? -12.508 16.219 -5.043 1 91.75 67 ASP B N 1
ATOM 1810 C CA . ASP B 1 67 ? -13.922 15.977 -5.312 1 91.75 67 ASP B CA 1
ATOM 1811 C C . ASP B 1 67 ? -14.727 15.898 -4.012 1 91.75 67 ASP B C 1
ATOM 1813 O O . ASP B 1 67 ? -15.93 16.141 -4.008 1 91.75 67 ASP B O 1
ATOM 1817 N N . ASP B 1 68 ? -14.133 15.523 -2.947 1 92.44 68 ASP B N 1
ATOM 1818 C CA . ASP B 1 68 ? -14.695 15.492 -1.599 1 92.44 68 ASP B CA 1
ATOM 1819 C C . ASP B 1 68 ? -13.609 15.75 -0.551 1 92.44 68 ASP B C 1
ATOM 1821 O O . ASP B 1 68 ? -12.461 16.016 -0.894 1 92.44 68 ASP B O 1
ATOM 1825 N N . GLU B 1 69 ? -13.977 15.695 0.703 1 94.19 69 GLU B N 1
ATOM 1826 C CA . GLU B 1 69 ? -13.047 16.016 1.784 1 94.19 69 GLU B CA 1
ATOM 1827 C C . GLU B 1 69 ? -11.891 15.008 1.826 1 94.19 69 GLU B C 1
ATOM 1829 O O . GLU B 1 69 ? -10.75 15.391 2.098 1 94.19 69 GLU B O 1
ATOM 1834 N N . SER B 1 70 ? -12.25 13.773 1.549 1 94.56 70 SER B N 1
ATOM 1835 C CA . SER B 1 70 ? -11.219 12.742 1.609 1 94.56 70 SER B CA 1
ATOM 1836 C C . SER B 1 70 ? -10.156 12.953 0.532 1 94.56 70 SER B C 1
ATOM 1838 O O . SER B 1 70 ? -8.961 12.859 0.805 1 94.56 70 SER B O 1
ATOM 1840 N N . GLU B 1 71 ? -10.617 13.211 -0.642 1 93.75 71 GLU B N 1
ATOM 1841 C CA . GLU B 1 71 ? -9.656 13.461 -1.714 1 93.75 71 GLU B CA 1
ATOM 1842 C C . GLU B 1 71 ? -8.867 14.742 -1.462 1 93.75 71 GLU B C 1
ATOM 1844 O O . GLU B 1 71 ? -7.68 14.82 -1.778 1 93.75 71 GLU B O 1
ATOM 1849 N N . ALA B 1 72 ? -9.516 15.711 -0.94 1 96.81 72 ALA B N 1
ATOM 1850 C CA . ALA B 1 72 ? -8.82 16.953 -0.596 1 96.81 72 ALA B CA 1
ATOM 1851 C C . ALA B 1 72 ? -7.75 16.688 0.463 1 96.81 72 ALA B C 1
ATOM 1853 O O . ALA B 1 72 ? -6.652 17.25 0.391 1 96.81 72 ALA B O 1
ATOM 1854 N N . LEU B 1 73 ? -8.125 15.875 1.42 1 97.88 73 LEU B N 1
ATOM 1855 C CA . LEU B 1 73 ? -7.16 15.492 2.445 1 97.88 73 LEU B CA 1
ATOM 1856 C C . LEU B 1 73 ? -5.949 14.805 1.822 1 97.88 73 LEU B C 1
ATOM 1858 O O . LEU B 1 73 ? -4.809 15.102 2.176 1 97.88 73 LEU B O 1
ATOM 1862 N N . TYR B 1 74 ? -6.188 13.953 0.915 1 97.44 74 TYR B N 1
ATOM 1863 C CA . TYR B 1 74 ? -5.117 13.25 0.214 1 97.44 74 TYR B CA 1
ATOM 1864 C C . TYR B 1 74 ? -4.184 14.234 -0.481 1 97.44 74 TYR B C 1
ATOM 1866 O O . TYR B 1 74 ? -2.967 14.188 -0.284 1 97.44 74 TYR B O 1
ATOM 1874 N N . LYS B 1 75 ? -4.73 15.055 -1.273 1 97.75 75 LYS B N 1
ATOM 1875 C CA . LYS B 1 75 ? -3.932 16 -2.057 1 97.75 75 LYS B CA 1
ATOM 1876 C C . LYS B 1 75 ? -3.17 16.953 -1.151 1 97.75 75 LYS B C 1
ATOM 1878 O O . LYS B 1 75 ? -2.045 17.359 -1.464 1 97.75 75 LYS B O 1
ATOM 1883 N N . PHE B 1 76 ? -3.793 17.328 -0.024 1 98.25 76 PHE B N 1
ATOM 1884 C CA . PHE B 1 76 ? -3.195 18.172 0.994 1 98.25 76 PHE B CA 1
ATOM 1885 C C . PHE B 1 76 ? -1.938 17.531 1.569 1 98.25 76 PHE B C 1
ATOM 1887 O O . PHE B 1 76 ? -0.866 18.141 1.563 1 98.25 76 PHE B O 1
ATOM 1894 N N . LEU B 1 77 ? -2.066 16.297 1.99 1 98.5 77 LEU B N 1
ATOM 1895 C CA . LEU B 1 77 ? -0.932 15.594 2.576 1 98.5 77 LEU B CA 1
ATOM 1896 C C . LEU B 1 77 ? 0.111 15.266 1.513 1 98.5 77 LEU B C 1
ATOM 1898 O O . LEU B 1 77 ? 1.313 15.32 1.779 1 98.5 77 LEU B O 1
ATOM 1902 N N . ASP B 1 78 ? -0.378 14.945 0.336 1 97.19 78 ASP B N 1
ATOM 1903 C CA . ASP B 1 78 ? 0.518 14.633 -0.773 1 97.19 78 ASP B CA 1
ATOM 1904 C C . ASP B 1 78 ? 1.409 15.82 -1.113 1 97.19 78 ASP B C 1
ATOM 1906 O O . ASP B 1 78 ? 2.602 15.656 -1.377 1 97.19 78 ASP B O 1
ATOM 1910 N N . GLU B 1 79 ? 0.863 16.984 -1.124 1 97.19 79 GLU B N 1
ATOM 1911 C CA . GLU B 1 79 ? 1.634 18.203 -1.387 1 97.19 79 GLU B CA 1
ATOM 1912 C C . GLU B 1 79 ? 2.695 18.422 -0.314 1 97.19 79 GLU B C 1
ATOM 1914 O O . GLU B 1 79 ? 3.84 18.766 -0.626 1 97.19 79 GLU B O 1
ATOM 1919 N N . LEU B 1 80 ? 2.299 18.25 0.938 1 97.62 80 LEU B N 1
ATOM 1920 C CA . LEU B 1 80 ? 3.248 18.406 2.035 1 97.62 80 LEU B CA 1
ATOM 1921 C C . LEU B 1 80 ? 4.387 17.406 1.915 1 97.62 80 LEU B C 1
ATOM 1923 O O . LEU B 1 80 ? 5.555 17.75 2.098 1 97.62 80 LEU B O 1
ATOM 1927 N N . LEU B 1 81 ? 4.027 16.172 1.633 1 97.44 81 LEU B N 1
ATOM 1928 C CA . LEU B 1 81 ? 5.035 15.117 1.5 1 97.44 81 LEU B CA 1
ATOM 1929 C C . LEU B 1 81 ? 5.945 15.391 0.308 1 97.44 81 LEU B C 1
ATOM 1931 O O . LEU B 1 81 ? 7.16 15.195 0.392 1 97.44 81 LEU B O 1
ATOM 1935 N N . TYR B 1 82 ? 5.363 15.82 -0.74 1 95.75 82 TYR B N 1
ATOM 1936 C CA . TYR B 1 82 ? 6.109 16.172 -1.943 1 95.75 82 TYR B CA 1
ATOM 1937 C C . TYR B 1 82 ? 7.152 17.234 -1.646 1 95.75 82 TYR B C 1
ATOM 1939 O O . TYR B 1 82 ? 8.312 17.109 -2.051 1 95.75 82 TYR B O 1
ATOM 1947 N N . ARG B 1 83 ? 6.793 18.188 -0.928 1 94.19 83 ARG B N 1
ATOM 1948 C CA . ARG B 1 83 ? 7.695 19.281 -0.6 1 94.19 83 ARG B CA 1
ATOM 1949 C C . ARG B 1 83 ? 8.805 18.828 0.338 1 94.19 83 ARG B C 1
ATOM 1951 O O . ARG B 1 83 ? 9.93 19.312 0.265 1 94.19 83 ARG B O 1
ATOM 1958 N N . PHE B 1 84 ? 8.461 17.953 1.17 1 96.31 84 PHE B N 1
ATOM 1959 C CA . PHE B 1 84 ? 9.477 17.406 2.068 1 96.31 84 PHE B CA 1
ATOM 1960 C C . PHE B 1 84 ? 10.539 16.641 1.285 1 96.31 84 PHE B C 1
ATOM 1962 O O . PHE B 1 84 ? 11.727 16.719 1.605 1 96.31 84 PHE B O 1
ATOM 1969 N N . TRP B 1 85 ? 10.094 15.945 0.312 1 92 85 TRP B N 1
ATOM 1970 C CA . TRP B 1 85 ? 11.023 15.07 -0.397 1 92 85 TRP B CA 1
ATOM 1971 C C . TRP B 1 85 ? 11.734 15.82 -1.514 1 92 85 TRP B C 1
ATOM 1973 O O . TRP B 1 85 ? 12.727 15.336 -2.066 1 92 85 TRP B O 1
ATOM 1983 N N . THR B 1 86 ? 11.258 16.984 -1.905 1 89.81 86 THR B N 1
ATOM 1984 C CA . THR B 1 86 ? 11.828 17.719 -3.033 1 89.81 86 THR B CA 1
ATOM 1985 C C . THR B 1 86 ? 12.344 19.094 -2.592 1 89.81 86 THR B C 1
ATOM 1987 O O . THR B 1 86 ? 11.992 19.562 -1.509 1 89.81 86 THR B O 1
ATOM 1990 N N . GLY B 1 87 ? 13.188 19.656 -3.338 1 85 87 GLY B N 1
ATOM 1991 C CA . GLY B 1 87 ? 13.68 21 -3.092 1 85 87 GLY B CA 1
ATOM 1992 C C . GLY B 1 87 ? 14.422 21.141 -1.776 1 85 87 GLY B C 1
ATOM 1993 O O . GLY B 1 87 ? 15.375 20.391 -1.52 1 85 87 GLY B O 1
ATOM 1994 N N . ASP B 1 88 ? 13.844 22.047 -0.896 1 85.44 88 ASP B N 1
ATOM 1995 C CA . ASP B 1 88 ? 14.516 22.375 0.358 1 85.44 88 ASP B CA 1
ATOM 1996 C C . ASP B 1 88 ? 14.195 21.359 1.44 1 85.44 88 ASP B C 1
ATOM 1998 O O . ASP B 1 88 ? 14.719 21.438 2.553 1 85.44 88 ASP B O 1
ATOM 2002 N N . ARG B 1 89 ? 13.344 20.359 1.189 1 92.62 89 ARG B N 1
ATOM 2003 C CA . ARG B 1 89 ? 12.969 19.328 2.156 1 92.62 89 ARG B CA 1
ATOM 2004 C C . ARG B 1 89 ? 12.406 19.969 3.43 1 92.62 89 ARG B C 1
ATOM 2006 O O . ARG B 1 89 ? 12.953 19.766 4.516 1 92.62 89 ARG B O 1
ATOM 2013 N N . ILE B 1 90 ? 11.359 20.672 3.277 1 95.31 90 ILE B N 1
ATOM 2014 C CA . ILE B 1 90 ? 10.789 21.453 4.367 1 95.31 90 ILE B CA 1
ATOM 2015 C C . ILE B 1 90 ? 10.031 20.531 5.324 1 95.31 90 ILE B C 1
ATOM 2017 O O . ILE B 1 90 ? 9.102 19.828 4.922 1 95.31 90 ILE B O 1
ATOM 2021 N N . ALA B 1 91 ? 10.484 20.484 6.504 1 96.81 91 ALA B N 1
ATOM 2022 C CA . ALA B 1 91 ? 9.734 19.891 7.609 1 96.81 91 ALA B CA 1
ATOM 2023 C C . ALA B 1 91 ? 8.82 20.922 8.266 1 96.81 91 ALA B C 1
ATOM 2025 O O . ALA B 1 91 ? 9.266 22.016 8.617 1 96.81 91 ALA B O 1
ATOM 2026 N N . CYS B 1 92 ? 7.566 20.516 8.469 1 97.44 92 CYS B N 1
ATOM 2027 C CA . CYS B 1 92 ? 6.602 21.484 8.984 1 97.44 92 CYS B CA 1
ATOM 2028 C C . CYS B 1 92 ? 6.316 21.234 10.461 1 97.44 92 CYS B C 1
ATOM 2030 O O . CYS B 1 92 ? 6.098 20.094 10.875 1 97.44 92 CYS B O 1
ATOM 2032 N N . ARG B 1 93 ? 6.34 22.281 11.227 1 97.5 93 ARG B N 1
ATOM 2033 C CA . ARG B 1 93 ? 5.953 22.281 12.633 1 97.5 93 ARG B CA 1
ATOM 2034 C C . ARG B 1 93 ? 4.441 22.406 12.781 1 97.5 93 ARG B C 1
ATOM 2036 O O . ARG B 1 93 ? 3.846 21.766 13.648 1 97.5 93 ARG B O 1
ATOM 2043 N N . GLU B 1 94 ? 3.891 23.234 11.922 1 96.88 94 GLU B N 1
ATOM 2044 C CA . GLU B 1 94 ? 2.459 23.5 11.969 1 96.88 94 GLU B CA 1
ATOM 2045 C C . GLU B 1 94 ? 1.93 23.922 10.602 1 96.88 94 GLU B C 1
ATOM 2047 O O . GLU B 1 94 ? 2.652 24.531 9.812 1 96.88 94 GLU B O 1
ATOM 2052 N N . VAL B 1 95 ? 0.669 23.562 10.414 1 98.25 95 VAL B N 1
ATOM 2053 C CA . VAL B 1 95 ? -0.001 23.969 9.188 1 98.25 95 VAL B CA 1
ATOM 2054 C C . VAL B 1 95 ? -1.374 24.547 9.516 1 98.25 95 VAL B C 1
ATOM 2056 O O . VAL B 1 95 ? -2.199 23.891 10.148 1 98.25 95 VAL B O 1
ATOM 2059 N N . GLN B 1 96 ? -1.548 25.75 9.156 1 98.06 96 GLN B N 1
ATOM 2060 C CA . GLN B 1 96 ? -2.873 26.359 9.242 1 98.06 96 GLN B CA 1
ATOM 2061 C C . GLN B 1 96 ? -3.701 26.031 7.996 1 98.06 96 GLN B C 1
ATOM 2063 O O . GLN B 1 96 ? -3.219 26.172 6.871 1 98.06 96 GLN B O 1
ATOM 2068 N N . VAL B 1 97 ? -4.973 25.594 8.258 1 98.44 97 VAL B N 1
ATOM 2069 C CA . VAL B 1 97 ? -5.777 25.094 7.152 1 98.44 97 VAL B CA 1
ATOM 2070 C C . VAL B 1 97 ? -7.121 25.812 7.117 1 98.44 97 VAL B C 1
ATOM 2072 O O . VAL B 1 97 ? -7.719 26.078 8.164 1 98.44 97 VAL B O 1
ATOM 2075 N N . THR B 1 98 ? -7.543 26.156 5.98 1 97.5 98 THR B N 1
ATOM 2076 C CA . THR B 1 98 ? -8.914 26.578 5.723 1 97.5 98 THR B CA 1
ATOM 2077 C C . THR B 1 98 ? -9.57 25.688 4.68 1 97.5 98 THR B C 1
ATOM 2079 O O . THR B 1 98 ? -8.945 25.297 3.691 1 97.5 98 THR B O 1
ATOM 2082 N N . VAL B 1 99 ? -10.789 25.266 4.969 1 95.69 99 VAL B N 1
ATOM 2083 C CA . VAL B 1 99 ? -11.531 24.375 4.078 1 95.69 99 VAL B CA 1
ATOM 2084 C C . VAL B 1 99 ? -12.797 25.078 3.592 1 95.69 99 VAL B C 1
ATOM 2086 O O . VAL B 1 99 ? -13.57 25.609 4.395 1 95.69 99 VAL B O 1
ATOM 2089 N N . VAL B 1 100 ? -12.891 25.094 2.27 1 90.19 100 VAL B N 1
ATOM 2090 C CA . VA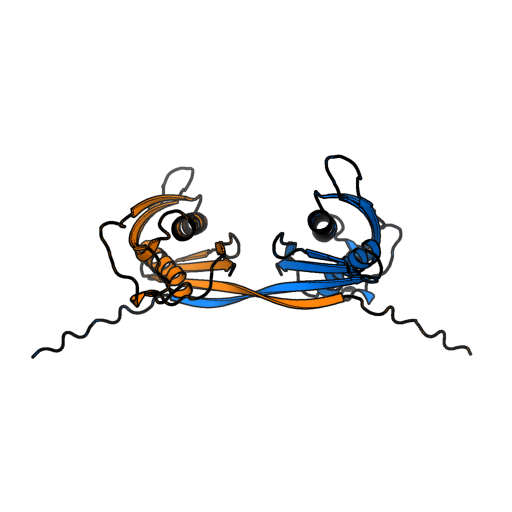L B 1 100 ? -14.086 25.719 1.701 1 90.19 100 VAL B CA 1
ATOM 2091 C C . VAL B 1 100 ? -14.805 24.734 0.788 1 90.19 100 VAL B C 1
ATOM 2093 O O . VAL B 1 100 ? -14.18 24.125 -0.085 1 90.19 100 VAL B O 1
ATOM 2096 N N . GLY B 1 101 ? -16.062 24.344 1.067 1 84.12 101 GLY B N 1
ATOM 2097 C CA . GLY B 1 101 ? -16.891 23.531 0.201 1 84.12 101 GLY B CA 1
ATOM 2098 C C . GLY B 1 101 ? -17.609 24.328 -0.869 1 84.12 101 GLY B C 1
ATOM 2099 O O . GLY B 1 101 ? -17.938 25.484 -0.661 1 84.12 101 GLY B O 1
ATOM 2100 N N . ASP B 1 102 ? -17.438 23.891 -2.186 1 68.75 102 ASP B N 1
ATOM 2101 C CA . ASP B 1 102 ? -18.203 24.578 -3.213 1 68.75 102 ASP B CA 1
ATOM 2102 C C . ASP B 1 102 ? -19.656 24.078 -3.244 1 68.75 102 ASP B C 1
ATOM 2104 O O . ASP B 1 102 ? -19.891 22.859 -3.184 1 68.75 102 ASP B O 1
ATOM 2108 N N . ASP B 1 103 ? -20.609 24.906 -2.922 1 57.47 103 ASP B N 1
ATOM 2109 C CA . ASP B 1 103 ? -22.047 24.641 -2.969 1 57.47 103 ASP B CA 1
ATOM 2110 C C . ASP B 1 103 ? -22.5 24.375 -4.398 1 57.47 103 ASP B C 1
ATOM 2112 O O . ASP B 1 103 ? -23.688 24.141 -4.641 1 57.47 103 ASP B O 1
ATOM 2116 N N . GLY B 1 104 ? -21.641 24.484 -5.336 1 54.19 104 GLY B N 1
ATOM 2117 C CA . GLY B 1 104 ? -22.172 24.328 -6.684 1 54.19 104 GLY B CA 1
ATOM 2118 C C . GLY B 1 104 ? -22.375 22.875 -7.062 1 54.19 104 GLY B C 1
ATOM 2119 O O . GLY B 1 104 ? -22.359 21.984 -6.203 1 54.19 104 GLY B O 1
ATOM 2120 N N . GLU B 1 105 ? -22.797 22.562 -8.305 1 54 105 GLU B N 1
ATOM 2121 C CA . GLU B 1 105 ? -23.156 21.281 -8.898 1 54 105 GLU B CA 1
ATOM 2122 C C . GLU B 1 105 ? -22.062 20.234 -8.641 1 54 105 GLU B C 1
ATOM 2124 O O . GLU B 1 105 ? -22.375 19.047 -8.469 1 54 105 GLU B O 1
ATOM 2129 N N . HIS B 1 106 ? -20.891 20.734 -8.836 1 55.94 106 HIS B N 1
ATOM 2130 C CA . HIS B 1 106 ? -19.797 19.797 -8.594 1 55.94 106 HIS B CA 1
ATOM 2131 C C . HIS B 1 106 ? -19.141 20.047 -7.234 1 55.94 106 HIS B C 1
ATOM 2133 O O . HIS B 1 106 ? -18.359 20.984 -7.086 1 55.94 106 HIS B O 1
ATOM 2139 N N . ARG B 1 107 ? -19.688 19.5 -6.148 1 67.31 107 ARG B N 1
ATOM 2140 C CA . ARG B 1 107 ? -19.312 19.719 -4.754 1 67.31 107 ARG B CA 1
ATOM 2141 C C . ARG B 1 107 ? -17.828 19.453 -4.527 1 67.31 107 ARG B C 1
ATOM 2143 O O . ARG B 1 107 ? -17.406 18.297 -4.531 1 67.31 107 ARG B O 1
ATOM 2150 N N . ASN B 1 108 ? -16.969 20.344 -5.066 1 88.56 108 ASN B N 1
ATOM 2151 C CA . ASN B 1 108 ? -15.547 20.219 -4.785 1 88.56 108 ASN B CA 1
ATOM 2152 C C . ASN B 1 108 ? -15.188 20.828 -3.428 1 88.56 108 ASN B C 1
ATOM 2154 O O . ASN B 1 108 ? -15.945 21.625 -2.879 1 88.56 108 ASN B O 1
ATOM 2158 N N . VAL B 1 109 ? -14.188 20.281 -2.799 1 95 109 VAL B N 1
ATOM 2159 C CA . VAL B 1 109 ? -13.656 20.781 -1.539 1 95 109 VAL B CA 1
ATOM 2160 C C . VAL B 1 109 ? -12.281 21.406 -1.776 1 95 109 VAL B C 1
ATOM 2162 O O . VAL B 1 109 ? -11.391 20.766 -2.354 1 95 109 VAL B O 1
ATOM 2165 N N . ARG B 1 110 ? -12.18 22.609 -1.375 1 96.19 110 ARG B N 1
ATOM 2166 C CA . ARG B 1 110 ? -10.922 23.344 -1.5 1 96.19 110 ARG B CA 1
ATOM 2167 C C . ARG B 1 110 ? -10.234 23.484 -0.147 1 96.19 110 ARG B C 1
ATOM 2169 O O . ARG B 1 110 ? -10.859 23.891 0.836 1 96.19 110 ARG B O 1
ATOM 2176 N N . VAL B 1 111 ? -8.953 23.172 -0.11 1 97.62 111 VAL B N 1
ATOM 2177 C CA . VAL B 1 111 ? -8.133 23.328 1.086 1 97.62 111 VAL B CA 1
ATOM 2178 C C . VAL B 1 111 ? -7.031 24.344 0.829 1 97.62 111 VAL B C 1
ATOM 2180 O O . VAL B 1 111 ? -6.242 24.203 -0.108 1 97.62 111 VAL B O 1
ATOM 2183 N N . ARG B 1 112 ? -7.039 25.344 1.615 1 98.06 112 ARG B N 1
ATOM 2184 C CA . ARG B 1 112 ? -5.93 26.297 1.649 1 98.06 112 ARG B CA 1
ATOM 2185 C C . ARG B 1 112 ? -5.059 26.062 2.881 1 98.06 112 ARG B C 1
ATOM 2187 O O . ARG B 1 112 ? -5.566 25.953 3.996 1 98.06 112 ARG B O 1
ATOM 2194 N N . ALA B 1 113 ? -3.789 26.047 2.564 1 98.56 113 ALA B N 1
ATOM 2195 C CA . ALA B 1 113 ? -2.887 25.719 3.664 1 98.56 113 ALA B CA 1
ATOM 2196 C C . ALA B 1 113 ? -1.715 26.688 3.725 1 98.56 113 ALA B C 1
ATOM 2198 O O . ALA B 1 113 ? -1.238 27.172 2.689 1 98.56 113 ALA B O 1
ATOM 2199 N N . ARG B 1 114 ? -1.347 27.031 4.91 1 98.25 114 ARG B N 1
ATOM 2200 C CA . ARG B 1 114 ? -0.123 27.766 5.223 1 98.25 114 ARG B CA 1
ATOM 2201 C C . ARG B 1 114 ? 0.792 26.938 6.125 1 98.25 114 ARG B C 1
ATOM 2203 O O . ARG B 1 114 ? 0.504 26.766 7.309 1 98.25 114 ARG B O 1
ATOM 2210 N N . SER B 1 115 ? 1.841 26.469 5.527 1 98.12 115 SER B N 1
ATOM 2211 C CA . SER B 1 115 ? 2.764 25.609 6.258 1 98.12 115 SER B CA 1
ATOM 2212 C C . SER B 1 115 ? 3.934 26.406 6.828 1 98.12 115 SER B C 1
ATOM 2214 O O . SER B 1 115 ? 4.445 27.312 6.172 1 98.12 115 SER B O 1
ATOM 2216 N N . GLN B 1 116 ? 4.297 26.047 8.031 1 98.06 116 GLN B N 1
ATOM 2217 C CA . GLN B 1 116 ? 5.402 26.703 8.727 1 98.06 116 GLN B CA 1
ATOM 2218 C C . GLN B 1 116 ? 6.383 25.672 9.289 1 98.06 116 GLN B C 1
ATOM 2220 O O . GLN B 1 116 ? 5.973 24.703 9.93 1 98.06 116 GLN B O 1
ATOM 2225 N N . GLY B 1 117 ? 7.652 25.922 9.062 1 97.88 117 GLY B N 1
ATOM 2226 C CA . GLY B 1 117 ? 8.719 25.047 9.5 1 97.88 117 GLY B CA 1
ATOM 2227 C C . GLY B 1 117 ? 10.094 25.484 9.016 1 97.88 117 GLY B C 1
ATOM 2228 O O . GLY B 1 117 ? 10.383 26.688 8.969 1 97.88 117 GLY B O 1
ATOM 2229 N N . GLU B 1 118 ? 10.914 24.406 8.766 1 97.88 118 GLU B N 1
ATOM 2230 C CA . GLU B 1 118 ? 12.281 24.656 8.312 1 97.88 118 GLU B CA 1
ATOM 2231 C C . GLU B 1 118 ? 12.828 23.453 7.551 1 97.88 118 GLU B C 1
ATOM 2233 O O . GLU B 1 118 ? 12.234 22.375 7.562 1 97.88 118 GLU B O 1
ATOM 2238 N N . PRO B 1 119 ? 13.977 23.781 6.77 1 97 119 PRO B N 1
ATOM 2239 C CA . PRO B 1 119 ? 14.57 22.641 6.07 1 97 119 PRO B CA 1
ATOM 2240 C C . PRO B 1 119 ? 14.992 21.516 7.016 1 97 119 PRO B C 1
ATOM 2242 O O . PRO B 1 119 ? 15.5 21.781 8.109 1 97 119 PRO B O 1
ATOM 2245 N N . PHE B 1 120 ? 14.75 20.297 6.652 1 96.88 120 PHE B N 1
ATOM 2246 C CA . PHE B 1 120 ? 15.102 19.125 7.441 1 96.88 120 PHE B CA 1
ATOM 2247 C C . PHE B 1 120 ? 16.609 18.984 7.555 1 96.88 120 PHE B C 1
ATOM 2249 O O . PHE B 1 120 ? 17.328 19.078 6.551 1 96.88 120 PHE B O 1
ATOM 2256 N N . ASP B 1 121 ? 17.047 18.844 8.719 1 95.19 121 ASP B N 1
ATOM 2257 C CA . ASP B 1 121 ? 18.438 18.609 9.07 1 95.19 121 ASP B CA 1
ATOM 2258 C C . ASP B 1 121 ? 18.578 17.422 10.023 1 95.19 121 ASP B C 1
ATOM 2260 O O . ASP B 1 121 ? 18.188 17.516 11.188 1 95.19 121 ASP B O 1
ATOM 2264 N N . VAL B 1 122 ? 19.234 16.422 9.562 1 92.5 122 VAL B N 1
ATOM 2265 C CA . VAL B 1 122 ? 19.297 15.18 10.32 1 92.5 122 VAL B CA 1
ATOM 2266 C C . VAL B 1 122 ? 20.031 15.422 11.633 1 92.5 122 VAL B C 1
ATOM 2268 O O . VAL B 1 122 ? 19.828 14.695 12.609 1 92.5 122 VAL B O 1
ATOM 2271 N N . LYS B 1 123 ? 20.906 16.359 11.695 1 95.75 123 LYS B N 1
ATOM 2272 C CA . LYS B 1 123 ? 21.625 16.656 12.93 1 95.75 123 LYS B CA 1
ATOM 2273 C C . LYS B 1 123 ? 20.703 17.297 13.961 1 95.75 123 LYS B C 1
ATOM 2275 O O . LYS B 1 123 ? 20.906 17.125 15.164 1 95.75 123 LYS B O 1
ATOM 2280 N N . LYS B 1 124 ? 19.656 17.969 13.523 1 96.69 124 LYS B N 1
ATOM 2281 C CA . LYS B 1 124 ? 18.734 18.688 14.383 1 96.69 124 LYS B CA 1
ATOM 2282 C C . LYS B 1 124 ? 17.422 17.922 14.57 1 96.69 124 LYS B C 1
ATOM 2284 O O . LYS B 1 124 ? 16.797 18 15.625 1 96.69 124 LYS B O 1
ATOM 2289 N N . HIS B 1 125 ? 17.094 17.281 13.484 1 97.25 125 HIS B N 1
ATOM 2290 C CA . HIS B 1 125 ? 15.828 16.578 13.453 1 97.25 125 HIS B CA 1
ATOM 2291 C C . HIS B 1 125 ? 16.031 15.07 13.469 1 97.25 125 HIS B C 1
ATOM 2293 O O . HIS B 1 125 ? 16.344 14.469 12.438 1 97.25 125 HIS B O 1
ATOM 2299 N N . PRO B 1 126 ? 15.773 14.469 14.648 1 95.56 126 PRO B N 1
ATOM 2300 C CA . PRO B 1 126 ? 15.914 13.016 14.695 1 95.56 126 PRO B CA 1
ATOM 2301 C C . PRO B 1 126 ? 15.055 12.297 13.656 1 95.56 126 PRO B C 1
ATOM 2303 O O . PRO B 1 126 ? 13.859 12.586 13.547 1 95.56 126 PRO B O 1
ATOM 2306 N N . GLN B 1 127 ? 15.68 11.461 12.992 1 91.62 127 GLN B N 1
ATOM 2307 C CA . GLN B 1 127 ? 14.977 10.773 11.914 1 91.62 127 GLN B CA 1
ATOM 2308 C C . GLN B 1 127 ? 13.969 9.773 12.461 1 91.62 127 GLN B C 1
ATOM 2310 O O . GLN B 1 127 ? 14.305 8.953 13.32 1 91.62 127 GLN B O 1
ATOM 2315 N N . GLY B 1 128 ? 12.766 9.914 12.07 1 92.94 128 GLY B N 1
ATOM 2316 C CA . GLY B 1 128 ? 11.742 8.914 12.32 1 92.94 128 GLY B CA 1
ATOM 2317 C C . GLY B 1 128 ? 11.617 7.891 11.203 1 92.94 128 GLY B C 1
ATOM 2318 O O . GLY B 1 128 ? 12.625 7.352 10.742 1 92.94 128 GLY B O 1
ATOM 2319 N N . THR B 1 129 ? 10.406 7.566 10.867 1 89.88 129 THR B N 1
ATOM 2320 C CA . THR B 1 129 ? 10.148 6.617 9.789 1 89.88 129 THR B CA 1
ATOM 2321 C C . THR B 1 129 ? 9.812 7.344 8.492 1 89.88 129 THR B C 1
ATOM 2323 O O . THR B 1 129 ? 9.07 8.328 8.5 1 89.88 129 THR B O 1
ATOM 2326 N N . GLU B 1 130 ? 10.391 6.844 7.52 1 89.69 130 GLU B N 1
ATOM 2327 C CA . GLU B 1 130 ? 10.125 7.426 6.207 1 89.69 130 GLU B CA 1
ATOM 2328 C C . GLU B 1 130 ? 8.703 7.102 5.734 1 89.69 130 GLU B C 1
ATOM 2330 O O . GLU B 1 130 ? 8.273 5.949 5.793 1 89.69 130 GLU B O 1
ATOM 2335 N N . ILE B 1 131 ? 8.008 8.055 5.363 1 90.75 131 ILE B N 1
ATOM 2336 C CA . ILE B 1 131 ? 6.719 7.898 4.691 1 90.75 131 ILE B CA 1
ATOM 2337 C C . ILE B 1 131 ? 6.91 8.031 3.18 1 90.75 131 ILE B C 1
ATOM 2339 O O . ILE B 1 131 ? 7.309 9.094 2.689 1 90.75 131 ILE B O 1
ATOM 2343 N N . LYS B 1 132 ? 6.582 7.031 2.455 1 86.5 132 LYS B N 1
ATOM 2344 C CA . LYS B 1 132 ? 6.84 7.004 1.018 1 86.5 132 LYS B CA 1
ATOM 2345 C C . LYS B 1 132 ? 5.676 7.605 0.238 1 86.5 132 LYS B C 1
ATOM 2347 O O . LYS B 1 132 ? 5.879 8.344 -0.727 1 86.5 132 LYS B O 1
ATOM 2352 N N . ALA B 1 133 ? 4.473 7.27 0.765 1 89 133 ALA B N 1
ATOM 2353 C CA . ALA B 1 133 ? 3.311 7.711 -0.003 1 89 133 ALA B CA 1
ATOM 2354 C C . ALA B 1 133 ? 2.072 7.809 0.884 1 89 133 ALA B C 1
ATOM 2356 O O . ALA B 1 133 ? 1.961 7.102 1.888 1 89 133 ALA B O 1
ATOM 2357 N N . ILE B 1 134 ? 1.271 8.773 0.529 1 92.38 134 ILE B N 1
ATOM 2358 C CA . ILE B 1 134 ? -0.102 8.773 1.024 1 92.38 134 ILE B CA 1
ATOM 2359 C C . ILE B 1 134 ? -0.963 7.859 0.153 1 92.38 134 ILE B C 1
ATOM 2361 O O . ILE B 1 134 ? -0.91 7.938 -1.077 1 92.38 134 ILE B O 1
ATOM 2365 N N . THR B 1 135 ? -1.726 6.957 0.692 1 83.44 135 THR B N 1
ATOM 2366 C CA . THR B 1 135 ? -2.506 6.027 -0.113 1 83.44 135 THR B CA 1
ATOM 2367 C C . THR B 1 135 ? -3.941 6.52 -0.275 1 83.44 135 THR B C 1
ATOM 2369 O O . THR B 1 135 ? -4.453 7.25 0.578 1 83.44 135 THR B O 1
ATOM 2372 N N . LEU B 1 136 ? -4.516 6.152 -1.334 1 85.06 136 LEU B N 1
ATOM 2373 C CA . LEU B 1 136 ? -5.906 6.504 -1.597 1 85.06 136 LEU B CA 1
ATOM 2374 C C . LEU B 1 136 ? -6.855 5.512 -0.93 1 85.06 136 LEU B C 1
ATOM 2376 O O . LEU B 1 136 ? -8.07 5.715 -0.924 1 85.06 136 LEU B O 1
ATOM 2380 N N . GLU B 1 137 ? -6.215 4.602 -0.329 1 76.31 137 GLU B N 1
ATOM 2381 C CA . GLU B 1 137 ? -7.031 3.574 0.31 1 76.31 137 GLU B CA 1
ATOM 2382 C C . GLU B 1 137 ? -7.375 3.955 1.746 1 76.31 137 GLU B C 1
ATOM 2384 O O . GLU B 1 137 ? -6.57 4.578 2.439 1 76.31 137 GLU B O 1
ATOM 2389 N N . ASP B 1 138 ? -8.594 3.668 2.184 1 79.56 138 ASP B N 1
ATOM 2390 C CA . ASP B 1 138 ? -9.031 3.779 3.572 1 79.56 138 ASP B CA 1
ATOM 2391 C C . ASP B 1 138 ? -8.922 5.219 4.07 1 79.56 138 ASP B C 1
ATOM 2393 O O . ASP B 1 138 ? -8.555 5.457 5.223 1 79.56 138 ASP B O 1
ATOM 2397 N N . LEU B 1 139 ? -9.008 6.176 3.146 1 90.38 139 LEU B N 1
ATOM 2398 C CA . LEU B 1 139 ? -9.148 7.578 3.523 1 90.38 139 LEU B CA 1
ATOM 2399 C C . LEU B 1 139 ? -10.57 7.871 3.998 1 90.38 139 LEU B C 1
ATOM 2401 O O . LEU B 1 139 ? -11.539 7.398 3.4 1 90.38 139 LEU B O 1
ATOM 2405 N N . SER B 1 140 ? -10.641 8.578 5.09 1 93.69 140 SER B N 1
ATOM 2406 C CA . SER B 1 140 ? -11.992 8.945 5.508 1 93.69 140 SER B CA 1
ATOM 2407 C C . SER B 1 140 ? -11.969 10.188 6.402 1 93.69 140 SER B C 1
ATOM 2409 O O . SER B 1 140 ? -11.031 10.383 7.172 1 93.69 140 SER B O 1
ATOM 2411 N N . VAL B 1 141 ? -12.953 11.047 6.223 1 96.56 141 VAL B N 1
ATOM 2412 C CA . VAL B 1 141 ? -13.25 12.18 7.09 1 96.56 141 VAL B CA 1
ATOM 2413 C C . VAL B 1 141 ? -14.648 12.031 7.676 1 96.56 141 VAL B C 1
ATOM 2415 O O . VAL B 1 141 ? -15.641 12.031 6.941 1 96.56 141 VAL B O 1
ATOM 2418 N N . GLN B 1 142 ? -14.68 11.867 8.938 1 96.44 142 GLN B N 1
ATOM 2419 C CA . GLN B 1 142 ? -15.945 11.594 9.609 1 96.44 142 GLN B CA 1
ATOM 2420 C C . GLN B 1 142 ? -16.359 12.766 10.5 1 96.44 142 GLN B C 1
ATOM 2422 O O . GLN B 1 142 ? -15.57 13.234 11.32 1 96.44 142 GLN B O 1
ATOM 2427 N N . HIS B 1 143 ? -17.609 13.125 10.336 1 95.88 143 HIS B N 1
ATOM 2428 C CA . HIS B 1 143 ? -18.156 14.242 11.094 1 95.88 143 HIS B CA 1
ATOM 2429 C C . HIS B 1 143 ? -19.094 13.758 12.195 1 95.88 143 HIS B C 1
ATOM 2431 O O . HIS B 1 143 ? -20.016 12.977 11.93 1 95.88 143 HIS B O 1
ATOM 2437 N N . ALA B 1 144 ? -18.719 14.164 13.359 1 93.81 144 ALA B N 1
ATOM 2438 C CA . ALA B 1 144 ? -19.641 14.023 14.484 1 93.81 144 ALA B CA 1
ATOM 2439 C C . ALA B 1 144 ? -20.125 15.383 14.977 1 93.81 144 ALA B C 1
ATOM 2441 O O . ALA B 1 144 ? -19.828 16.406 14.359 1 93.81 144 ALA B O 1
ATOM 2442 N N . GLU B 1 145 ? -20.984 15.445 15.922 1 92.19 145 GLU B N 1
ATOM 2443 C CA . GLU B 1 145 ? -21.609 16.672 16.391 1 92.19 145 GLU B CA 1
ATOM 2444 C C . GLU B 1 145 ? -20.578 17.734 16.703 1 92.19 145 GLU B C 1
ATOM 2446 O O . GLU B 1 145 ? -20.703 18.891 16.281 1 92.19 145 GLU B O 1
ATOM 2451 N N . SER B 1 146 ? -19.516 17.453 17.422 1 94.5 146 SER B N 1
ATOM 2452 C CA . SER B 1 146 ? -18.547 18.484 17.828 1 94.5 146 SER B CA 1
ATOM 2453 C C . SER B 1 146 ? -17.125 18.047 17.5 1 94.5 146 SER B C 1
ATOM 2455 O O . SER B 1 146 ? -16.172 18.516 18.141 1 94.5 146 SER B O 1
ATOM 2457 N N . ARG B 1 147 ? -17.109 17.094 16.578 1 96.5 147 ARG B N 1
ATOM 2458 C CA . ARG B 1 147 ? -15.773 16.578 16.297 1 96.5 147 ARG B CA 1
ATOM 2459 C C . ARG B 1 147 ? -15.68 16.062 14.867 1 96.5 147 ARG B C 1
ATOM 2461 O O . ARG B 1 147 ? -16.641 15.516 14.328 1 96.5 147 ARG B O 1
ATOM 2468 N N . VAL B 1 148 ? -14.562 16.328 14.289 1 97.19 148 VAL B N 1
ATOM 2469 C CA . VAL B 1 148 ? -14.227 15.758 12.984 1 97.19 148 VAL B CA 1
ATOM 2470 C C . VAL B 1 148 ? -13.023 14.82 13.125 1 97.19 148 VAL B C 1
ATOM 2472 O O . VAL B 1 148 ? -12.016 15.18 13.727 1 97.19 148 VAL B O 1
ATOM 2475 N N . ASP B 1 149 ? -13.164 13.578 12.633 1 97.94 149 ASP B N 1
ATOM 2476 C CA . ASP B 1 149 ? -12.094 12.586 12.609 1 97.94 149 ASP B CA 1
ATOM 2477 C C . ASP B 1 149 ? -11.617 12.328 11.188 1 97.94 149 ASP B C 1
ATOM 2479 O O . ASP B 1 149 ? -12.422 12.125 10.281 1 97.94 149 ASP B O 1
ATOM 2483 N N . ALA B 1 150 ? -10.328 12.344 11.023 1 97.56 150 ALA B N 1
ATOM 2484 C CA . ALA B 1 150 ? -9.734 12.047 9.727 1 97.56 150 ALA B CA 1
ATOM 2485 C C . ALA B 1 150 ? -8.805 10.836 9.82 1 97.56 150 ALA B C 1
ATOM 2487 O O . ALA B 1 150 ? -8.055 10.695 10.781 1 97.56 150 ALA B O 1
ATOM 2488 N N . PHE B 1 151 ? -8.867 9.984 8.828 1 95.38 151 PHE B N 1
ATOM 2489 C CA . PHE B 1 151 ? -8.062 8.773 8.758 1 95.38 151 PHE B CA 1
ATOM 2490 C C . PHE B 1 151 ? -7.324 8.688 7.426 1 95.38 151 PHE B C 1
ATOM 2492 O O . PHE B 1 151 ? -7.91 8.938 6.371 1 95.38 151 PHE B O 1
ATOM 2499 N N . VAL B 1 152 ? -6.059 8.336 7.562 1 95.25 152 VAL B N 1
ATOM 2500 C CA . VAL B 1 152 ? -5.238 8.195 6.359 1 95.25 152 VAL B CA 1
ATOM 2501 C C . VAL B 1 152 ? -4.293 7.008 6.516 1 95.25 152 VAL B C 1
ATOM 2503 O O . VAL B 1 152 ? -3.697 6.816 7.578 1 95.25 152 VAL B O 1
ATOM 2506 N N . LEU B 1 153 ? -4.191 6.219 5.469 1 89 153 LEU B N 1
ATOM 2507 C CA . LEU B 1 153 ? -3.184 5.164 5.395 1 89 153 LEU B CA 1
ATOM 2508 C C . LEU B 1 153 ? -1.945 5.648 4.645 1 89 153 LEU B C 1
ATOM 2510 O O . LEU B 1 153 ? -2.059 6.254 3.578 1 89 153 LEU B O 1
ATOM 2514 N N . VAL B 1 154 ? -0.797 5.367 5.301 1 90.25 154 VAL B N 1
ATOM 2515 C CA . VAL B 1 154 ? 0.429 5.801 4.637 1 90.25 154 VAL B CA 1
ATOM 2516 C C . VAL B 1 154 ? 1.338 4.594 4.398 1 90.25 154 VAL B C 1
ATOM 2518 O O . VAL B 1 154 ? 1.324 3.637 5.176 1 90.25 154 VAL B O 1
ATOM 2521 N N . ASP B 1 155 ? 2.076 4.699 3.352 1 83.5 155 ASP B N 1
ATOM 2522 C CA . ASP B 1 155 ? 3.1 3.711 3.027 1 83.5 155 ASP B CA 1
ATOM 2523 C C . ASP B 1 155 ? 4.449 4.102 3.623 1 83.5 155 ASP B C 1
ATOM 2525 O O . ASP B 1 155 ? 4.961 5.191 3.354 1 83.5 155 ASP B O 1
ATOM 2529 N N . ILE B 1 156 ? 4.926 3.285 4.512 1 82.88 156 ILE B N 1
ATOM 2530 C CA . ILE B 1 156 ? 6.195 3.621 5.152 1 82.88 156 ILE B CA 1
ATOM 2531 C C . ILE B 1 156 ? 7.316 2.787 4.543 1 82.88 156 ILE B C 1
ATOM 2533 O O . ILE B 1 156 ? 7.082 1.679 4.055 1 82.88 156 ILE B O 1
#

InterPro domains:
  IPR002804 Archease [PTHR12682] (5-156)
  IPR023572 Archease domain [PF01951] (13-156)
  IPR036820 Archease domain superfamily [G3DSA:3.55.10.10] (11-156)
  IPR036820 Archease domain superfamily [SSF69819] (11-156)

Foldseek 3Di:
DPPPPPPPPDDPDDDDDDDDWDKDKAKAQDLQRRLFVSLQVVLVQFWPLVLWDFDPVPKDKDKDKDLDSQRRSQVSNQVLLVCLVDDLNWRFSTKGWDWDFDPDPRGMIMIMIITTTGRDDCVRIPGHDDWDGWDSPPWDWDDDPRMIMTMTITDD/DDPPPPPPPDDPDDDDDDDDWDKDKAKDQDLQRRLFVSLQVVLVQFWPLVLWDFDPVPKDKDKDKDLDSQRRSQVSNQVVLVCLVDDLNWRFSTKGWDWDFDPDPRGMIMIMIITTTGRDDCVRIPGHDDWDGWDSPPWDWDDDPRMIMTMTITDD

Organism: Plasmodiophora brassicae (NCBI:txid37360)

Radius of gyration: 24.88 Å; Cα contacts (8 Å, |Δi|>4): 697; chains: 2; bounding box: 46×88×69 Å

Nearest PDB structures (foldseek):
  4n2p-assembly1_A  TM=9.042E-01  e=5.239E-14  Pyrococcus horikoshii OT3
  8btx-assembly1_A  TM=8.275E-01  e=7.935E-14  Homo sapiens
  8odp-assembly2_D  TM=8.174E-01  e=2.175E-13  Homo sapiens
  5yzl-assembly1_B  TM=8.089E-01  e=1.275E-13  Homo sapiens
  5yzj-assembly1_B  TM=7.958E-01  e=1.715E-13  Homo sapiens

pLDDT: mean 88.62, std 16.56, range [26.67, 98.56]

Sequence (312 aa):
MSHQQSSSKERRYEYLPHTADIRFHSWGATTEEAFGNMAACMFSYMTDIESIDIDARYTYEFEVVGDDESEALYKFLDELLYRFWTGDRIACREVQVTVVGDDGEHRNVRVRARSQGEPFDVKKHPQGTEIKAITLEDLSVQHAESRVDAFVLVDIMSHQQSSSKERRYEYLPHTADIRFHSWGATTEEAFGNMAACMFSYMTDIESIDIDARYTYEFEVVGDDESEALYKFLDELLYRFWTGDRIACREVQVTVVGDDGEHRNVRVRARSQGEPFDVKKHPQGTEIKAITLEDLSVQHAESRVDAFVLVDI